Protein AF-A0A2W6B7F7-F1 (afdb_monomer_lite)

Radius of gyration: 24.59 Å; chains: 1; bounding box: 48×54×66 Å

Sequence (278 aa):
MDAAGSERAALLGISEGAAMCALFAVTYPQRTRALITISGFARRSWAPDYPWGASDEERRSFLEQIERGWGGPVALGRRAPSLATDERFRQWWATFLWLSASPHRPRSMVGCGLPWRDEVRVEGEQRMVHVEESVSIDRPIEEVFTYLTDIGRQPEWVSIMQESVKTSNGPTGMGTTYRQVVKFLGRRIETNNEVTSYDPPNVYEFRTTSGPTRGQMRFTLTAEGQGTKILQSIDGETAGLFKLADPIVARTMKKQFAADLETLKTMLESGVAENSAG

Structure (mmCIF, N/CA/C/O backbone):
data_AF-A0A2W6B7F7-F1
#
_entry.id   AF-A0A2W6B7F7-F1
#
loop_
_atom_site.group_PDB
_atom_site.id
_atom_site.type_symbol
_atom_site.label_atom_id
_atom_site.label_alt_id
_atom_site.label_comp_id
_atom_site.label_asym_id
_atom_site.label_entity_id
_atom_site.label_seq_id
_atom_site.pdbx_PDB_ins_code
_atom_site.Cartn_x
_atom_site.Cartn_y
_atom_site.Cartn_z
_atom_site.occupancy
_atom_site.B_iso_or_equiv
_atom_site.auth_seq_id
_atom_site.auth_comp_id
_atom_site.auth_asym_id
_atom_site.auth_atom_id
_atom_site.pdbx_PDB_model_num
ATOM 1 N N . MET A 1 1 ? -20.957 -2.378 -27.958 1.00 85.56 1 MET A N 1
ATOM 2 C CA . MET A 1 1 ? -21.821 -2.825 -29.073 1.00 85.56 1 MET A CA 1
ATOM 3 C C . MET A 1 1 ? -23.098 -2.008 -29.131 1.00 85.56 1 MET A C 1
ATOM 5 O O . MET A 1 1 ? -23.339 -1.421 -30.175 1.00 85.56 1 MET A O 1
ATOM 9 N N . ASP A 1 2 ? -23.832 -1.865 -28.021 1.00 91.62 2 ASP A N 1
ATOM 10 C CA . ASP A 1 2 ? -25.063 -1.054 -27.989 1.00 91.62 2 ASP A CA 1
ATOM 11 C C . ASP A 1 2 ? -24.810 0.420 -28.347 1.00 91.62 2 ASP A C 1
ATOM 13 O O . ASP A 1 2 ? -25.493 0.968 -29.202 1.00 91.62 2 ASP A O 1
ATOM 17 N N . ALA A 1 3 ? -23.739 1.023 -27.813 1.00 89.19 3 ALA A N 1
ATOM 18 C CA . ALA A 1 3 ? -23.326 2.385 -28.179 1.00 89.19 3 ALA A CA 1
ATOM 19 C C . ALA A 1 3 ? -23.004 2.563 -29.679 1.00 89.19 3 ALA A C 1
ATOM 21 O O . ALA A 1 3 ? -23.058 3.673 -30.191 1.00 89.19 3 ALA A O 1
ATOM 22 N N . ALA A 1 4 ? -22.668 1.475 -30.381 1.00 89.94 4 ALA A N 1
ATOM 23 C CA . ALA A 1 4 ? -22.388 1.473 -31.816 1.00 89.94 4 ALA A CA 1
ATOM 24 C C . ALA A 1 4 ? -23.585 0.979 -32.656 1.00 89.94 4 ALA A C 1
ATOM 26 O O . ALA A 1 4 ? -23.436 0.794 -33.860 1.00 89.94 4 ALA A O 1
ATOM 27 N N . GLY A 1 5 ? -24.741 0.697 -32.035 1.00 93.38 5 GLY A N 1
ATOM 28 C CA . GLY A 1 5 ? -25.931 0.167 -32.711 1.00 93.38 5 GLY A CA 1
ATOM 29 C C . GLY A 1 5 ? -25.746 -1.223 -33.335 1.00 93.38 5 GLY A C 1
ATOM 30 O O . GLY A 1 5 ? -26.489 -1.598 -34.235 1.00 93.38 5 GLY A O 1
ATOM 31 N N . SER A 1 6 ? -24.738 -1.988 -32.903 1.00 95.31 6 SER A N 1
ATOM 32 C CA . SER A 1 6 ? -24.427 -3.303 -33.471 1.00 95.31 6 SER A CA 1
ATOM 33 C C . SER A 1 6 ? -25.043 -4.417 -32.631 1.00 95.31 6 SER A C 1
ATOM 35 O O . SER A 1 6 ? -24.659 -4.615 -31.478 1.00 95.31 6 SER A O 1
ATOM 37 N N . GLU A 1 7 ? -25.961 -5.179 -33.225 1.00 94.62 7 GLU A N 1
ATOM 38 C CA . GLU A 1 7 ? -26.585 -6.342 -32.579 1.00 94.62 7 GLU A CA 1
ATOM 39 C C . GLU A 1 7 ? -25.632 -7.544 -32.496 1.00 94.62 7 GLU A C 1
ATOM 41 O O . GLU A 1 7 ? -25.620 -8.268 -31.498 1.00 94.62 7 GLU A O 1
ATOM 46 N N . ARG A 1 8 ? -24.799 -7.745 -33.533 1.00 96.88 8 ARG A N 1
ATOM 47 C CA . ARG A 1 8 ? -23.794 -8.818 -33.617 1.00 96.88 8 ARG A CA 1
ATOM 48 C C . ARG A 1 8 ? -22.474 -8.320 -34.191 1.00 96.88 8 ARG A C 1
ATOM 50 O O . ARG A 1 8 ? -22.473 -7.620 -35.201 1.00 96.88 8 ARG A O 1
ATOM 57 N N . ALA A 1 9 ? -21.357 -8.769 -33.619 1.00 96.31 9 ALA A N 1
ATOM 58 C CA . ALA A 1 9 ? -20.016 -8.407 -34.082 1.00 96.31 9 ALA A CA 1
ATOM 59 C C . ALA A 1 9 ? -19.121 -9.631 -34.329 1.00 96.31 9 ALA A C 1
ATOM 61 O O . ALA A 1 9 ? -19.278 -10.677 -33.697 1.00 96.31 9 ALA A O 1
ATOM 62 N N . ALA A 1 10 ? -18.172 -9.493 -35.258 1.00 96.81 10 ALA A N 1
ATOM 63 C CA . ALA A 1 10 ? -17.005 -10.366 -35.312 1.00 96.81 10 ALA A CA 1
ATOM 64 C C . ALA A 1 10 ? -15.976 -9.856 -34.293 1.00 96.81 10 ALA A C 1
ATOM 66 O O . ALA A 1 10 ? -15.637 -8.674 -34.299 1.00 96.81 10 ALA A O 1
ATOM 67 N N . LEU A 1 11 ? -15.510 -10.733 -33.409 1.00 95.31 11 LEU A N 1
ATOM 68 C CA . LEU A 1 11 ? -14.563 -10.400 -32.351 1.00 95.31 11 LEU A CA 1
ATOM 69 C C . LEU A 1 11 ? -13.153 -10.750 -32.810 1.00 95.31 11 LEU A C 1
ATOM 71 O O . LEU A 1 11 ? -12.906 -11.883 -33.218 1.00 95.31 11 LEU A O 1
ATOM 75 N N . LEU A 1 12 ? -12.234 -9.793 -32.716 1.00 93.31 12 LEU A N 1
ATOM 76 C CA . LEU A 1 12 ? -10.814 -10.007 -32.968 1.00 93.31 12 LEU A CA 1
ATOM 77 C C . LEU A 1 12 ? -10.045 -9.877 -31.653 1.00 93.31 12 LEU A C 1
ATOM 79 O O . LEU A 1 12 ? -9.865 -8.776 -31.138 1.00 93.31 12 LEU A O 1
ATOM 83 N N . GLY A 1 13 ? -9.589 -11.006 -31.119 1.00 86.50 13 GLY A N 1
ATOM 84 C CA . GLY A 1 13 ? -8.774 -11.060 -29.914 1.00 86.50 13 GLY A CA 1
ATOM 85 C C . GLY A 1 13 ? -7.293 -11.209 -30.246 1.00 86.50 13 GLY A C 1
ATOM 86 O O . GLY A 1 13 ? -6.890 -12.190 -30.869 1.00 86.50 13 GLY A O 1
ATOM 87 N N . ILE A 1 14 ? -6.468 -10.261 -29.810 1.00 81.31 14 ILE A N 1
ATOM 88 C CA . ILE A 1 14 ? -5.009 -10.317 -29.972 1.00 81.31 14 ILE A CA 1
ATOM 89 C C . ILE A 1 14 ? -4.375 -10.590 -28.608 1.00 81.31 14 ILE A C 1
ATOM 91 O O . ILE A 1 14 ? -4.724 -9.924 -27.632 1.00 81.31 14 ILE A O 1
ATOM 95 N N . SER A 1 15 ? -3.425 -11.530 -28.533 1.00 80.75 15 SER A N 1
ATOM 96 C CA . SER A 1 15 ? -2.742 -11.888 -27.277 1.00 80.75 15 SER A CA 1
ATOM 97 C C . SER A 1 15 ? -3.758 -12.293 -26.188 1.00 80.75 15 SER A C 1
ATOM 99 O O . SER A 1 15 ? -4.625 -13.131 -26.432 1.00 80.75 15 SER A O 1
ATOM 101 N N . GLU A 1 16 ? -3.713 -11.673 -25.009 1.00 79.38 16 GLU A N 1
ATOM 102 C CA . GLU A 1 16 ? -4.663 -11.865 -23.901 1.00 79.38 16 GLU A CA 1
ATOM 103 C C . GLU A 1 16 ? -6.118 -11.545 -24.288 1.00 79.38 16 GLU A C 1
ATOM 105 O O . GLU A 1 16 ? -7.056 -12.142 -23.755 1.00 79.38 16 GLU A O 1
ATOM 110 N N . GLY A 1 17 ? -6.325 -10.668 -25.278 1.00 81.94 17 GLY A N 1
ATOM 111 C CA . GLY A 1 17 ? -7.649 -10.352 -25.813 1.00 81.94 17 GLY A CA 1
ATOM 112 C C . GLY A 1 17 ? -8.350 -11.555 -26.451 1.00 81.94 17 GLY A C 1
ATOM 113 O O . GLY A 1 17 ? -9.574 -11.547 -26.568 1.00 81.94 17 GLY A O 1
ATOM 114 N N . ALA A 1 18 ? -7.609 -12.606 -26.824 1.00 87.19 18 ALA A N 1
ATOM 115 C CA . ALA A 1 18 ? -8.181 -13.853 -27.327 1.00 87.19 18 ALA A CA 1
ATOM 116 C C . ALA A 1 18 ? -9.059 -14.550 -26.278 1.00 87.19 18 ALA A C 1
ATOM 118 O O . ALA A 1 18 ? -10.181 -14.937 -26.598 1.00 87.19 18 ALA A O 1
ATOM 119 N N . ALA A 1 19 ? -8.599 -14.645 -25.025 1.00 86.75 19 ALA A N 1
ATOM 120 C CA . ALA A 1 19 ? -9.365 -15.271 -23.946 1.00 86.75 19 ALA A CA 1
ATOM 121 C C . ALA A 1 19 ? -10.627 -14.461 -23.608 1.00 86.75 19 ALA A C 1
ATOM 123 O O . ALA A 1 19 ? -11.704 -15.028 -23.443 1.00 86.75 19 ALA A O 1
ATOM 124 N N . MET A 1 20 ? -10.516 -13.129 -23.596 1.00 89.94 20 MET A N 1
ATOM 125 C CA . MET A 1 20 ? -11.655 -12.231 -23.378 1.00 89.94 20 MET A CA 1
ATOM 126 C C . MET A 1 20 ? -12.706 -12.353 -24.487 1.00 89.94 20 MET A C 1
ATOM 128 O O . MET A 1 20 ? -13.898 -12.460 -24.203 1.00 89.94 20 MET A O 1
ATOM 132 N N . CYS A 1 21 ? -12.274 -12.379 -25.752 1.00 92.25 21 CYS A N 1
ATOM 133 C CA . CYS A 1 21 ? -13.183 -12.548 -26.883 1.00 92.25 21 CYS A CA 1
ATOM 134 C C . CYS A 1 21 ? -13.814 -13.946 -26.904 1.00 92.25 21 CYS A C 1
ATOM 136 O O . CYS A 1 21 ? -14.992 -14.064 -27.225 1.00 92.25 21 CYS A O 1
ATOM 138 N N . ALA A 1 22 ? -13.069 -14.991 -26.525 1.00 92.50 22 ALA A N 1
ATOM 139 C CA . ALA A 1 22 ? -13.602 -16.344 -26.393 1.00 92.50 22 ALA A CA 1
ATOM 140 C C . ALA A 1 22 ? -14.666 -16.431 -25.291 1.00 92.50 22 ALA A C 1
ATOM 142 O O . ALA A 1 22 ? -15.753 -16.954 -25.533 1.00 92.50 22 ALA A O 1
ATOM 143 N N . LEU A 1 23 ? -14.400 -15.852 -24.114 1.00 93.69 23 LEU A N 1
ATOM 144 C CA . LEU A 1 23 ? -15.376 -15.783 -23.029 1.00 93.69 23 LEU A CA 1
ATOM 145 C C . LEU A 1 23 ? -16.635 -15.028 -23.468 1.00 93.69 23 LEU A C 1
ATOM 147 O O . LEU A 1 23 ? -17.741 -15.516 -23.267 1.00 93.69 23 LEU A O 1
ATOM 151 N N . PHE A 1 24 ? -16.486 -13.870 -24.116 1.00 94.62 24 PHE A N 1
ATOM 152 C CA . PHE A 1 24 ? -17.631 -13.120 -24.632 1.00 94.62 24 PHE A CA 1
ATOM 153 C C . PHE A 1 24 ? -18.427 -13.931 -25.663 1.00 94.62 24 PHE A C 1
ATOM 155 O O . PHE A 1 24 ? -19.655 -13.950 -25.606 1.00 94.62 24 PHE A O 1
ATOM 162 N N . ALA A 1 25 ? -17.742 -14.614 -26.584 1.00 96.25 25 ALA A N 1
ATOM 163 C CA . ALA A 1 25 ? -18.373 -15.427 -27.618 1.00 96.25 25 ALA A CA 1
ATOM 164 C C . ALA A 1 25 ? -19.244 -16.545 -27.033 1.00 96.25 25 ALA A C 1
ATOM 166 O O . ALA A 1 25 ? -20.338 -16.794 -27.537 1.00 96.25 25 ALA A O 1
ATOM 167 N N . VAL A 1 26 ? -18.769 -17.183 -25.959 1.00 96.06 26 VAL A N 1
ATOM 168 C CA . VAL A 1 26 ? -19.487 -18.250 -25.252 1.00 96.06 26 VAL A CA 1
ATOM 169 C C . VAL A 1 26 ? -20.628 -17.698 -24.400 1.00 96.06 26 VAL A C 1
ATOM 171 O O . VAL A 1 26 ? -21.710 -18.276 -24.393 1.00 96.06 26 VAL A O 1
ATOM 174 N N . THR A 1 27 ? -20.416 -16.581 -23.702 1.00 97.31 27 THR A N 1
ATOM 175 C CA . THR A 1 27 ? -21.435 -15.978 -22.828 1.00 97.31 27 THR A CA 1
ATOM 176 C C . THR A 1 27 ? -22.567 -15.322 -23.626 1.00 97.31 27 THR A C 1
ATOM 178 O O . THR A 1 27 ? -23.720 -15.343 -23.200 1.00 97.31 27 THR A O 1
ATOM 181 N N . TYR A 1 28 ? -22.262 -14.757 -24.799 1.00 96.12 28 TYR A N 1
ATOM 182 C CA . TYR A 1 28 ? -23.214 -14.028 -25.641 1.00 96.12 28 TYR A CA 1
ATOM 183 C C . TYR A 1 28 ? -23.173 -14.503 -27.107 1.00 96.12 28 TYR A C 1
ATOM 185 O O . TYR A 1 28 ? -22.853 -13.718 -28.014 1.00 96.12 28 TYR A O 1
ATOM 193 N N . PRO A 1 29 ? -23.521 -15.771 -27.391 1.00 96.25 29 PRO A N 1
ATOM 194 C CA . PRO A 1 29 ? -23.462 -16.332 -28.743 1.00 96.25 29 PRO A CA 1
ATOM 195 C C . PRO A 1 29 ? -24.403 -15.608 -29.716 1.00 96.25 29 PRO A C 1
ATOM 197 O O . PRO A 1 29 ? -24.060 -15.370 -30.875 1.00 96.25 29 PRO A O 1
ATOM 200 N N . GLN A 1 30 ? -25.560 -15.155 -29.232 1.00 96.44 30 GLN A N 1
ATOM 201 C CA . GLN A 1 30 ? -26.522 -14.361 -29.993 1.00 96.44 30 GLN A CA 1
ATOM 202 C C . GLN A 1 30 ? -25.974 -12.991 -30.403 1.00 96.44 30 GLN A C 1
ATOM 204 O O . GLN A 1 30 ? -26.428 -12.453 -31.404 1.00 96.44 30 GLN A O 1
ATOM 209 N N . ARG A 1 31 ? -24.975 -12.456 -29.683 1.00 97.06 31 ARG A N 1
ATOM 210 C CA . ARG A 1 31 ? -24.288 -11.188 -29.998 1.00 97.06 31 ARG A CA 1
ATOM 211 C C . ARG A 1 31 ? -22.958 -11.391 -30.731 1.00 97.06 31 ARG A C 1
ATOM 213 O O . ARG A 1 31 ? -22.331 -10.426 -31.160 1.00 97.06 31 ARG A O 1
ATOM 220 N N . THR A 1 32 ? -22.533 -12.633 -30.942 1.00 97.38 32 THR A N 1
ATOM 221 C CA . THR A 1 32 ? -21.246 -12.945 -31.572 1.00 97.38 32 THR A CA 1
ATOM 222 C C . THR A 1 32 ? -21.464 -13.566 -32.939 1.00 97.38 32 THR A C 1
ATOM 224 O O . THR A 1 32 ? -22.146 -14.576 -33.075 1.00 97.38 32 THR A O 1
ATOM 227 N N . ARG A 1 33 ? -20.910 -12.950 -33.983 1.00 97.12 33 ARG A N 1
ATOM 228 C CA . ARG A 1 33 ? -20.991 -13.452 -35.362 1.00 97.12 33 ARG A CA 1
ATOM 229 C C . ARG A 1 33 ? -19.824 -14.373 -35.707 1.00 97.12 33 ARG A C 1
ATOM 231 O O . ARG A 1 33 ? -20.020 -15.352 -36.415 1.00 97.12 33 ARG A O 1
ATOM 238 N N . ALA A 1 34 ? -18.626 -14.029 -35.247 1.00 96.81 34 ALA A N 1
ATOM 239 C CA . ALA A 1 34 ? -17.398 -14.780 -35.482 1.00 96.81 34 ALA A CA 1
ATOM 240 C C . ALA A 1 34 ? -16.374 -14.452 -34.390 1.00 96.81 34 ALA A C 1
ATOM 242 O O . ALA A 1 34 ? -16.441 -13.379 -33.789 1.00 96.81 34 ALA A O 1
ATOM 243 N N . LEU A 1 35 ? -15.416 -15.351 -34.177 1.00 95.44 35 LEU A N 1
ATOM 244 C CA . LEU A 1 35 ? -14.264 -15.144 -33.307 1.00 95.44 35 LEU A CA 1
ATOM 245 C C . LEU A 1 35 ? -12.987 -15.378 -34.116 1.00 95.44 35 LEU A C 1
ATOM 247 O O . LEU A 1 35 ? -12.826 -16.425 -34.736 1.00 95.44 35 LEU A O 1
ATOM 251 N N . ILE A 1 36 ? -12.091 -14.399 -34.097 1.00 96.12 36 ILE A N 1
ATOM 252 C CA . ILE A 1 36 ? -10.779 -14.438 -34.735 1.00 96.12 36 ILE A CA 1
ATOM 253 C C . ILE A 1 36 ? -9.749 -14.189 -33.638 1.00 96.12 36 ILE A C 1
ATOM 255 O O . ILE A 1 36 ? -9.867 -13.228 -32.878 1.00 96.12 36 ILE A O 1
ATOM 259 N N . THR A 1 37 ? -8.733 -15.042 -33.546 1.00 89.44 37 THR A N 1
ATOM 260 C CA . THR A 1 37 ? -7.662 -14.897 -32.553 1.00 89.44 37 THR A CA 1
ATOM 261 C C . THR A 1 37 ? -6.309 -14.791 -33.234 1.00 89.44 37 THR A C 1
ATOM 263 O O . THR A 1 37 ? -5.987 -15.622 -34.081 1.00 89.44 37 THR A O 1
ATOM 266 N N . ILE A 1 38 ? -5.495 -13.814 -32.833 1.00 83.50 38 ILE A N 1
ATOM 267 C CA . ILE A 1 38 ? -4.113 -13.657 -33.303 1.00 83.50 38 ILE A CA 1
ATOM 268 C C . ILE A 1 38 ? -3.180 -13.756 -32.099 1.00 83.50 38 ILE A C 1
ATOM 270 O O . ILE A 1 38 ? -3.267 -12.958 -31.164 1.00 83.50 38 ILE A O 1
ATOM 274 N N . SER A 1 39 ? -2.281 -14.741 -32.124 1.00 79.00 39 SER A N 1
ATOM 275 C CA . SER A 1 39 ? -1.294 -14.981 -31.059 1.00 79.00 39 SER A CA 1
ATOM 276 C C . SER A 1 39 ? -1.911 -15.149 -29.660 1.00 79.00 39 SER A C 1
ATOM 278 O O . SER A 1 39 ? -1.307 -14.760 -28.662 1.00 79.00 39 SER A O 1
ATOM 280 N N . GLY A 1 40 ? -3.128 -15.697 -29.591 1.00 79.94 40 GLY A N 1
ATOM 281 C CA . GLY A 1 40 ? -3.772 -16.078 -28.335 1.00 79.94 40 GLY A CA 1
ATOM 282 C C . GLY A 1 40 ? -3.117 -17.314 -27.719 1.00 79.94 40 GLY A C 1
ATOM 283 O O . GLY A 1 40 ? -2.552 -18.146 -28.426 1.00 79.94 40 GLY A O 1
ATOM 284 N N . PHE A 1 41 ? -3.200 -17.441 -26.399 1.00 79.31 41 PHE A N 1
ATOM 285 C CA . PHE A 1 41 ? -2.638 -18.561 -25.646 1.00 79.31 41 PHE A CA 1
ATOM 286 C C . PHE A 1 41 ? -3.583 -18.953 -24.509 1.00 79.31 41 PHE A C 1
ATOM 288 O O . PHE A 1 41 ? -4.228 -18.089 -23.919 1.00 79.31 41 PHE A O 1
ATOM 295 N N . ALA A 1 42 ? -3.651 -20.247 -24.181 1.00 78.62 42 ALA A N 1
ATOM 296 C CA . ALA A 1 42 ? -4.425 -20.705 -23.023 1.00 78.62 42 ALA A CA 1
ATOM 297 C C . ALA A 1 42 ? -3.682 -20.418 -21.708 1.00 78.62 42 ALA A C 1
ATOM 299 O O . ALA A 1 42 ? -4.293 -20.131 -20.684 1.00 78.62 42 ALA A O 1
ATOM 300 N N . ARG A 1 43 ? -2.345 -20.457 -21.755 1.00 75.31 43 ARG A N 1
ATOM 301 C CA . ARG A 1 43 ? -1.449 -20.074 -20.662 1.00 75.31 43 ARG A CA 1
ATOM 302 C C . ARG A 1 43 ? -0.091 -19.641 -21.199 1.00 75.31 43 ARG A C 1
ATOM 304 O O . ARG A 1 43 ? 0.301 -20.018 -22.303 1.00 75.31 43 ARG A O 1
ATOM 311 N N . ARG A 1 44 ? 0.623 -18.839 -20.405 1.00 71.12 44 ARG A N 1
ATOM 312 C CA . ARG A 1 44 ? 1.988 -18.385 -20.727 1.00 71.12 44 ARG A CA 1
ATOM 313 C C . ARG A 1 44 ? 3.070 -19.319 -20.211 1.00 71.12 44 ARG A C 1
ATOM 315 O O . ARG A 1 44 ? 4.100 -19.444 -20.862 1.00 71.12 44 ARG A O 1
ATOM 322 N N . SER A 1 45 ? 2.842 -19.940 -19.061 1.00 75.81 45 SER A N 1
ATOM 323 C CA . SER A 1 45 ? 3.797 -20.856 -18.441 1.00 75.81 45 SER A CA 1
ATOM 324 C C . SER A 1 45 ? 3.637 -22.262 -19.001 1.00 75.81 45 SER A C 1
ATOM 326 O O . SER A 1 45 ? 2.533 -22.657 -19.371 1.00 75.81 45 SER A O 1
ATOM 328 N N . TRP A 1 46 ? 4.713 -23.030 -19.023 1.00 82.88 46 TRP A N 1
ATOM 329 C CA . TRP A 1 46 ? 4.691 -24.457 -19.325 1.00 82.88 46 TRP A CA 1
ATOM 330 C C . TRP A 1 46 ? 3.804 -25.236 -18.339 1.00 82.88 46 TRP A C 1
ATOM 332 O O . TRP A 1 46 ? 3.675 -24.843 -17.176 1.00 82.88 46 TRP A O 1
ATOM 342 N N . ALA A 1 47 ? 3.190 -26.329 -18.792 1.00 72.69 47 ALA A N 1
ATOM 343 C CA . ALA A 1 47 ? 2.652 -27.394 -17.943 1.00 72.69 47 ALA A CA 1
ATOM 344 C C . ALA A 1 47 ? 2.693 -28.753 -18.647 1.00 72.69 47 ALA A C 1
ATOM 346 O O . ALA A 1 47 ? 2.810 -28.787 -19.873 1.00 72.69 47 ALA A O 1
ATOM 347 N N . PRO A 1 48 ? 2.521 -29.863 -17.900 1.00 78.44 48 PRO A N 1
ATOM 348 C CA . PRO A 1 48 ? 2.463 -31.200 -18.486 1.00 78.44 48 PRO A CA 1
ATOM 349 C C . PRO A 1 48 ? 1.416 -31.342 -19.602 1.00 78.44 48 PRO A C 1
ATOM 351 O O . PRO A 1 48 ? 1.664 -32.025 -20.590 1.00 78.44 48 PRO A O 1
ATOM 354 N N . ASP A 1 49 ? 0.273 -30.665 -19.471 1.00 83.06 49 ASP A N 1
ATOM 355 C CA . ASP A 1 49 ? -0.827 -30.638 -20.443 1.00 83.06 49 ASP A CA 1
ATOM 356 C C . ASP A 1 49 ? -0.753 -29.455 -21.430 1.00 83.06 49 ASP A C 1
ATOM 358 O O . ASP A 1 49 ? -1.588 -29.330 -22.325 1.00 83.06 49 ASP A O 1
ATOM 362 N N . TYR A 1 50 ? 0.258 -28.590 -21.298 1.00 76.94 50 TYR A N 1
ATOM 363 C CA . TYR A 1 50 ? 0.486 -27.429 -22.157 1.00 76.94 50 TYR A CA 1
ATOM 364 C C . TYR A 1 50 ? 1.995 -27.190 -22.351 1.00 76.94 50 TYR A C 1
ATOM 366 O O . TYR A 1 50 ? 2.587 -26.283 -21.748 1.00 76.94 50 TYR A O 1
ATOM 374 N N . PRO A 1 51 ? 2.653 -27.999 -23.197 1.00 77.81 51 PRO A N 1
ATOM 375 C CA . PRO A 1 51 ? 4.109 -27.993 -23.310 1.00 77.81 51 PRO A CA 1
ATOM 376 C C . PRO A 1 51 ? 4.663 -26.793 -24.093 1.00 77.81 51 PRO A C 1
ATOM 378 O O . PRO A 1 51 ? 5.872 -26.606 -24.149 1.00 77.81 51 PRO A O 1
ATOM 381 N N . TRP A 1 52 ? 3.797 -25.979 -24.704 1.00 77.69 52 TRP A N 1
ATOM 382 C CA . TRP A 1 52 ? 4.179 -24.844 -25.555 1.00 77.69 52 TRP A CA 1
ATOM 383 C C . TRP A 1 52 ? 4.397 -23.536 -24.780 1.00 77.69 52 TRP A C 1
ATOM 385 O O . TRP A 1 52 ? 4.790 -22.527 -25.365 1.00 77.69 52 TRP A O 1
ATOM 395 N N . GLY A 1 53 ? 4.074 -23.520 -23.483 1.00 77.06 53 GLY A N 1
ATOM 396 C CA . GLY A 1 53 ? 4.327 -22.375 -22.612 1.00 77.06 53 GLY A CA 1
ATOM 397 C C . GLY A 1 53 ? 5.815 -22.219 -22.293 1.00 77.06 53 GLY A C 1
ATOM 398 O O . GLY A 1 53 ? 6.573 -23.181 -22.356 1.00 77.06 53 GLY A O 1
ATOM 399 N N . ALA A 1 54 ? 6.227 -21.007 -21.922 1.00 74.38 54 ALA A N 1
ATOM 400 C CA . ALA A 1 54 ? 7.599 -20.739 -21.506 1.00 74.38 54 ALA A CA 1
ATOM 401 C C . ALA A 1 54 ? 7.921 -21.474 -20.199 1.00 74.38 54 ALA A C 1
ATOM 403 O O . ALA A 1 54 ? 7.088 -21.509 -19.284 1.00 74.38 54 ALA A O 1
ATOM 404 N N . SER A 1 55 ? 9.135 -22.011 -20.093 1.00 75.62 55 SER A N 1
ATOM 405 C CA . SER A 1 55 ? 9.633 -22.536 -18.821 1.00 75.62 55 SER A CA 1
ATOM 406 C C . SER A 1 55 ? 9.726 -21.417 -17.777 1.00 75.62 55 SER A C 1
ATOM 408 O O . SER A 1 55 ? 9.750 -20.224 -18.107 1.00 75.62 55 SER A O 1
ATOM 410 N N .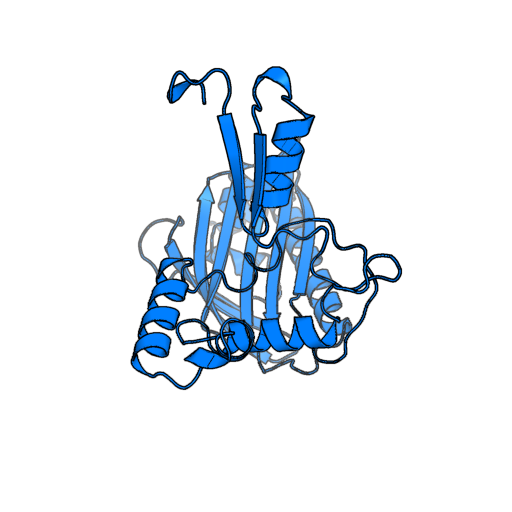 ASP A 1 56 ? 9.799 -21.774 -16.495 1.00 69.62 56 ASP A N 1
ATOM 411 C CA . ASP A 1 56 ? 9.953 -20.770 -15.438 1.00 69.62 56 ASP A CA 1
ATOM 412 C C . ASP A 1 56 ? 11.249 -19.968 -15.569 1.00 69.62 56 ASP A C 1
ATOM 414 O O . ASP A 1 56 ? 11.264 -18.771 -15.284 1.00 69.62 56 ASP A O 1
ATOM 418 N N . GLU A 1 57 ? 12.320 -20.598 -16.048 1.00 71.69 57 GLU A N 1
ATOM 419 C CA . GLU A 1 57 ? 13.590 -19.929 -16.316 1.00 71.69 57 GLU A CA 1
ATOM 420 C C . GLU A 1 57 ? 13.478 -18.948 -17.489 1.00 71.69 57 GLU A C 1
ATOM 422 O O . GLU A 1 57 ? 13.871 -17.787 -17.368 1.00 71.69 57 GLU A O 1
ATOM 427 N N . GLU A 1 58 ? 12.866 -19.362 -18.600 1.00 68.94 58 GLU A N 1
ATOM 428 C CA . GLU A 1 58 ? 12.651 -18.501 -19.769 1.00 68.94 58 GLU A CA 1
ATOM 429 C C . GLU A 1 58 ? 11.739 -17.317 -19.447 1.00 68.94 58 GLU A C 1
ATOM 431 O O . GLU A 1 58 ? 11.943 -16.204 -19.942 1.00 68.94 58 GLU A O 1
ATOM 436 N N . ARG A 1 59 ? 10.717 -17.546 -18.617 1.00 69.00 59 ARG A N 1
ATOM 437 C CA . ARG A 1 59 ? 9.811 -16.502 -18.141 1.00 69.00 59 ARG A CA 1
ATOM 438 C C . ARG A 1 59 ? 10.544 -15.522 -17.230 1.00 69.00 59 ARG A C 1
ATOM 440 O O . ARG A 1 59 ? 10.368 -14.317 -17.391 1.00 69.00 59 ARG A O 1
ATOM 447 N N . ARG A 1 60 ? 11.388 -16.016 -16.319 1.00 66.75 60 ARG A N 1
ATOM 448 C CA . ARG A 1 60 ? 12.207 -15.185 -15.426 1.00 66.75 60 ARG A CA 1
ATOM 449 C C . ARG A 1 60 ? 13.199 -14.329 -16.205 1.00 66.75 60 ARG A C 1
ATOM 451 O O . ARG A 1 60 ? 13.183 -13.113 -16.059 1.00 66.75 60 ARG A O 1
ATOM 458 N N . SER A 1 61 ? 13.967 -14.941 -17.105 1.00 70.19 61 SER A N 1
ATOM 459 C CA . SER A 1 61 ? 14.914 -14.236 -17.976 1.00 70.19 61 SER A CA 1
ATOM 460 C C . SER A 1 61 ? 14.220 -13.151 -18.807 1.00 70.19 61 SER A C 1
ATOM 462 O O . SER A 1 61 ? 14.705 -12.026 -18.922 1.00 70.19 61 SER A O 1
ATOM 464 N N . PHE A 1 62 ? 13.032 -13.452 -19.337 1.00 67.44 62 PHE A N 1
ATOM 465 C CA . PHE A 1 62 ? 12.240 -12.488 -20.093 1.00 67.44 62 PHE A CA 1
ATOM 466 C C . PHE A 1 62 ? 11.771 -11.296 -19.247 1.00 67.44 62 PHE A C 1
ATOM 468 O O . PHE A 1 62 ? 11.850 -10.155 -19.702 1.00 67.44 62 PHE A O 1
ATOM 475 N N . LEU A 1 63 ? 11.310 -11.545 -18.019 1.00 70.56 63 LEU A N 1
ATOM 476 C CA . LEU A 1 63 ? 10.896 -10.492 -17.090 1.00 70.56 63 LEU A CA 1
ATOM 477 C C . LEU A 1 63 ? 12.078 -9.613 -16.665 1.00 70.56 63 LEU A C 1
ATOM 479 O O . LEU A 1 63 ? 11.951 -8.393 -16.676 1.00 70.56 63 LEU A O 1
ATOM 483 N N . GLU A 1 64 ? 13.238 -10.207 -16.379 1.00 70.56 64 GLU A N 1
ATOM 484 C CA . GLU A 1 64 ? 14.459 -9.463 -16.051 1.00 70.56 64 GLU A CA 1
ATOM 485 C C . GLU A 1 64 ? 14.922 -8.569 -17.210 1.00 70.56 64 GLU A C 1
ATOM 487 O O . GLU A 1 64 ? 15.341 -7.432 -16.992 1.00 70.56 64 GLU A O 1
ATOM 492 N N . GLN A 1 65 ? 14.827 -9.051 -18.455 1.00 68.62 65 GLN A N 1
ATOM 493 C CA . GLN A 1 65 ? 15.146 -8.247 -19.640 1.00 68.62 65 GLN A CA 1
ATOM 494 C C . GLN A 1 65 ? 14.185 -7.069 -19.813 1.00 68.62 65 GLN A C 1
ATOM 496 O O . GLN A 1 65 ? 14.622 -5.970 -20.156 1.00 68.62 65 GLN A O 1
ATOM 501 N N . ILE A 1 66 ? 12.890 -7.292 -19.575 1.00 70.38 66 ILE A N 1
ATOM 502 C CA . ILE A 1 66 ? 11.877 -6.234 -19.587 1.00 70.38 66 ILE A CA 1
ATOM 503 C C . ILE A 1 66 ? 12.193 -5.197 -18.510 1.00 70.38 66 ILE A C 1
ATOM 505 O O . ILE A 1 66 ? 12.206 -4.013 -18.815 1.00 70.38 66 ILE A O 1
ATOM 509 N N . GLU A 1 67 ? 12.488 -5.626 -17.284 1.00 67.25 67 GLU A N 1
ATOM 510 C CA . GLU A 1 67 ? 12.752 -4.738 -16.149 1.00 67.25 67 GLU A CA 1
ATOM 511 C C . GLU A 1 67 ? 14.013 -3.888 -16.346 1.00 67.25 67 GLU A C 1
ATOM 513 O O . GLU A 1 67 ? 13.978 -2.675 -16.158 1.00 67.25 67 GLU A O 1
ATOM 518 N N . ARG A 1 68 ? 15.118 -4.501 -16.783 1.00 70.19 68 ARG A N 1
ATOM 519 C CA . ARG A 1 68 ? 16.396 -3.795 -16.976 1.00 70.19 68 ARG A CA 1
ATOM 520 C C . ARG A 1 68 ? 16.407 -2.871 -18.188 1.00 70.19 68 ARG A C 1
ATOM 522 O O . ARG A 1 68 ? 17.193 -1.931 -18.221 1.00 70.19 68 ARG A O 1
ATOM 529 N N . GLY A 1 69 ? 15.604 -3.178 -19.203 1.00 69.06 69 GLY A N 1
ATOM 530 C CA . GLY A 1 69 ? 15.646 -2.486 -20.486 1.00 69.06 69 GLY A CA 1
ATOM 531 C C . GLY A 1 69 ? 14.402 -1.668 -20.813 1.00 69.06 69 GLY A C 1
ATOM 532 O O . GLY A 1 69 ? 14.317 -1.179 -21.938 1.00 69.06 69 GLY A O 1
ATOM 533 N N . TRP A 1 70 ? 13.420 -1.550 -19.910 1.00 75.31 70 TRP A N 1
ATOM 534 C CA . TRP A 1 70 ? 12.155 -0.875 -20.218 1.00 75.31 70 TRP A CA 1
ATOM 535 C C . TRP A 1 70 ? 12.388 0.565 -20.696 1.00 75.31 70 TRP A C 1
ATOM 537 O O . TRP A 1 70 ? 13.140 1.319 -20.086 1.00 75.31 70 TRP A O 1
ATOM 547 N N . GLY A 1 71 ? 11.751 0.944 -21.807 1.00 65.50 71 GLY A N 1
ATOM 548 C CA . GLY A 1 71 ? 12.043 2.193 -22.527 1.00 65.50 71 GLY A CA 1
ATOM 549 C C . GLY A 1 71 ? 13.114 2.063 -23.623 1.00 65.50 71 GLY A C 1
ATOM 550 O O . GLY A 1 71 ? 13.289 2.990 -24.407 1.00 65.50 71 GLY A O 1
ATOM 551 N N . GLY A 1 72 ? 13.787 0.914 -23.724 1.00 75.25 72 GLY A N 1
ATOM 552 C CA . GLY A 1 72 ? 14.630 0.499 -24.848 1.00 75.25 72 GLY A CA 1
ATOM 553 C C . GLY A 1 72 ? 13.991 -0.628 -25.680 1.00 75.25 72 GLY A C 1
ATOM 554 O O . GLY A 1 72 ? 12.848 -1.018 -25.427 1.00 75.25 72 GLY A O 1
ATOM 555 N N . PRO A 1 73 ? 14.703 -1.195 -26.677 1.00 76.06 73 PRO A N 1
ATOM 556 C CA . PRO A 1 73 ? 14.151 -2.191 -27.595 1.00 76.06 73 PRO A CA 1
ATOM 557 C C . PRO A 1 73 ? 14.079 -3.609 -26.991 1.00 76.06 73 PRO A C 1
ATOM 559 O O . PRO A 1 73 ? 14.569 -4.584 -27.569 1.00 76.06 73 PRO A O 1
ATOM 562 N N . VAL A 1 74 ? 13.493 -3.737 -25.799 1.00 77.50 74 VAL A N 1
ATOM 563 C CA . VAL A 1 74 ? 13.386 -5.011 -25.073 1.00 77.50 74 VAL A CA 1
ATOM 564 C C . VAL A 1 74 ? 12.602 -6.045 -25.862 1.00 77.50 74 VAL A C 1
ATOM 566 O O . VAL A 1 74 ? 11.716 -5.718 -26.651 1.00 77.50 74 VAL A O 1
ATOM 569 N N . ALA A 1 75 ? 12.936 -7.317 -25.644 1.00 72.88 75 ALA A N 1
ATOM 570 C CA . ALA A 1 75 ? 12.305 -8.469 -26.284 1.00 72.88 75 ALA A CA 1
ATOM 571 C C . ALA A 1 75 ? 12.407 -8.534 -27.821 1.00 72.88 75 ALA A C 1
ATOM 573 O O . ALA A 1 75 ? 11.947 -9.521 -28.398 1.00 72.88 75 ALA A O 1
ATOM 574 N N . LEU A 1 76 ? 13.022 -7.556 -28.497 1.00 75.94 76 LEU A N 1
ATOM 575 C CA . LEU A 1 76 ? 13.046 -7.495 -29.958 1.00 75.94 76 LEU A CA 1
ATOM 576 C C . LEU A 1 76 ? 13.749 -8.709 -30.579 1.00 75.94 76 LEU A C 1
ATOM 578 O O . LEU A 1 76 ? 13.212 -9.318 -31.497 1.00 75.94 76 LEU A O 1
ATOM 582 N N . GLY A 1 77 ? 14.880 -9.134 -30.008 1.00 74.38 77 GLY A N 1
ATOM 583 C CA . GLY A 1 77 ? 15.603 -10.331 -30.455 1.00 74.38 77 GLY A CA 1
ATOM 584 C C . GLY A 1 77 ? 14.797 -11.630 -30.352 1.00 74.38 77 GLY A C 1
ATOM 585 O O . GLY A 1 77 ? 15.078 -12.572 -31.079 1.00 74.38 77 GLY A O 1
ATOM 586 N N . ARG A 1 78 ? 13.768 -11.673 -29.495 1.00 72.88 78 ARG A N 1
ATOM 587 C CA . ARG A 1 78 ? 12.847 -12.813 -29.361 1.00 72.88 78 ARG A CA 1
ATOM 588 C C . ARG A 1 78 ? 11.598 -12.657 -30.232 1.00 72.88 78 ARG A C 1
ATOM 590 O O . ARG A 1 78 ? 11.076 -13.643 -30.734 1.00 72.88 78 ARG A O 1
ATOM 597 N N . ARG A 1 79 ? 11.083 -11.432 -30.365 1.00 74.31 79 ARG A N 1
ATOM 598 C CA . ARG A 1 79 ? 9.801 -11.122 -31.027 1.00 74.31 79 ARG A CA 1
ATOM 599 C C . ARG A 1 79 ? 9.938 -10.935 -32.536 1.00 74.31 79 ARG A C 1
ATOM 601 O O . ARG A 1 79 ? 9.063 -11.368 -33.274 1.00 74.31 79 ARG A O 1
ATOM 608 N N . ALA A 1 80 ? 11.019 -10.301 -32.975 1.00 79.81 80 ALA A N 1
ATOM 609 C CA . ALA A 1 80 ? 11.338 -10.074 -34.379 1.00 79.81 80 ALA A CA 1
ATOM 610 C C . ALA A 1 80 ? 12.857 -10.227 -34.603 1.00 79.81 80 ALA A C 1
ATOM 612 O O . ALA A 1 80 ? 13.544 -9.235 -34.857 1.00 79.81 80 ALA A O 1
ATOM 613 N N . PRO A 1 81 ? 13.402 -11.460 -34.507 1.00 79.19 81 PRO A N 1
ATOM 614 C CA . PRO A 1 81 ? 14.843 -11.707 -34.614 1.00 79.19 81 PRO A CA 1
ATOM 615 C C . PRO A 1 81 ? 15.457 -11.165 -35.913 1.00 79.19 81 PRO A C 1
ATOM 617 O O . PRO A 1 81 ? 16.560 -10.627 -35.896 1.00 79.19 81 PRO A O 1
ATOM 620 N N . SER A 1 82 ? 14.721 -11.240 -37.027 1.00 86.25 82 SER A N 1
ATOM 621 C CA . SER A 1 82 ? 15.155 -10.739 -38.339 1.00 86.25 82 SER A CA 1
ATOM 622 C C . SER A 1 82 ? 15.327 -9.219 -38.403 1.00 86.25 82 SER A C 1
ATOM 624 O O . SER A 1 82 ? 16.020 -8.728 -39.286 1.00 86.25 82 SER A O 1
ATOM 626 N N . LEU A 1 83 ? 14.714 -8.477 -37.479 1.00 84.25 83 LEU A N 1
ATOM 627 C CA . LEU A 1 83 ? 14.782 -7.016 -37.394 1.00 84.25 83 LEU A CA 1
ATOM 628 C C . LEU A 1 83 ? 15.604 -6.548 -36.188 1.00 84.25 83 LEU A C 1
ATOM 630 O O . LEU A 1 83 ? 15.715 -5.353 -35.928 1.00 84.25 83 LEU A O 1
ATOM 634 N N . ALA A 1 84 ? 16.196 -7.479 -35.436 1.00 80.25 84 ALA A N 1
ATOM 635 C CA . ALA A 1 84 ? 16.878 -7.169 -34.189 1.00 80.25 84 ALA A CA 1
ATOM 636 C C . ALA A 1 84 ? 18.143 -6.322 -34.381 1.00 80.25 84 ALA A C 1
ATOM 638 O O . ALA A 1 84 ? 18.578 -5.685 -33.425 1.00 80.25 84 ALA A O 1
ATOM 639 N N . THR A 1 85 ? 18.726 -6.299 -35.581 1.00 83.19 85 THR A N 1
ATOM 640 C CA . THR A 1 85 ? 19.918 -5.504 -35.922 1.00 83.19 85 THR A CA 1
ATOM 641 C C . THR A 1 85 ? 19.595 -4.213 -36.677 1.00 83.19 85 THR A C 1
ATOM 643 O O . THR A 1 85 ? 20.503 -3.425 -36.922 1.00 83.19 85 THR A O 1
ATOM 646 N N . ASP A 1 86 ? 18.334 -3.977 -37.055 1.00 89.50 86 ASP A N 1
ATOM 647 C CA . ASP A 1 86 ? 17.923 -2.750 -37.743 1.00 89.50 86 ASP A CA 1
ATOM 648 C C . ASP A 1 86 ? 17.740 -1.618 -36.726 1.00 89.50 86 ASP A C 1
ATOM 650 O O . ASP A 1 86 ? 16.806 -1.618 -35.923 1.00 89.50 86 ASP A O 1
ATOM 654 N N . GLU A 1 87 ? 18.636 -0.635 -36.761 1.00 86.06 87 GLU A N 1
ATOM 655 C CA . GLU A 1 87 ? 18.650 0.463 -35.795 1.00 86.06 87 GLU A CA 1
ATOM 656 C C . GLU A 1 87 ? 17.410 1.365 -35.878 1.00 86.06 87 GLU A C 1
ATOM 658 O O . GLU A 1 87 ? 16.908 1.822 -34.849 1.00 86.06 87 GLU A O 1
ATOM 663 N N . ARG A 1 88 ? 16.838 1.560 -37.074 1.00 84.50 88 ARG A N 1
ATOM 664 C CA . ARG A 1 88 ? 15.596 2.335 -37.223 1.00 84.50 88 ARG A CA 1
ATOM 665 C C . ARG A 1 88 ? 14.424 1.583 -36.609 1.00 84.50 88 ARG A C 1
ATOM 667 O O . ARG A 1 88 ? 13.604 2.179 -35.911 1.00 84.50 88 ARG A O 1
ATOM 674 N N . PHE A 1 89 ? 14.362 0.271 -36.830 1.00 80.75 89 PHE A N 1
ATOM 675 C CA . PHE A 1 89 ? 13.310 -0.563 -36.255 1.00 80.75 89 PHE A CA 1
ATOM 676 C C . PHE A 1 89 ? 13.432 -0.670 -34.732 1.00 80.75 89 PHE A C 1
ATOM 678 O O . PHE A 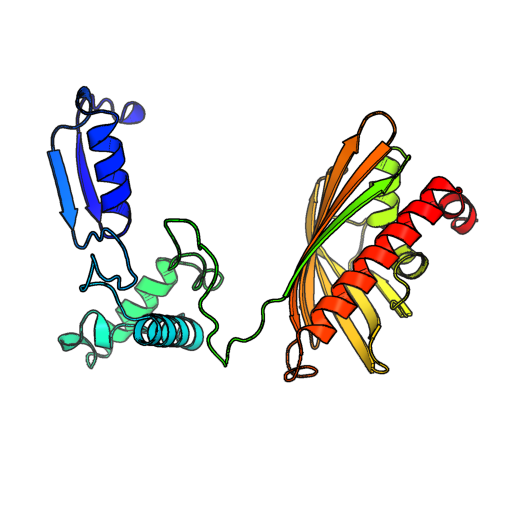1 89 ? 12.428 -0.605 -34.028 1.00 80.75 89 PHE A O 1
ATOM 685 N N . ARG A 1 90 ? 14.657 -0.767 -34.206 1.00 85.31 90 ARG A N 1
ATOM 686 C CA . ARG A 1 90 ? 14.940 -0.768 -32.763 1.00 85.31 90 ARG A CA 1
ATOM 687 C C . ARG A 1 90 ? 14.442 0.506 -32.082 1.00 85.31 90 ARG A C 1
ATOM 689 O O . ARG A 1 90 ? 13.771 0.415 -31.056 1.00 85.31 90 ARG A O 1
ATOM 696 N N . GLN A 1 91 ? 14.725 1.673 -32.660 1.00 81.31 91 GLN A N 1
ATOM 697 C CA . GLN A 1 91 ? 14.263 2.958 -32.126 1.00 81.31 91 GLN A CA 1
ATOM 698 C C . GLN A 1 91 ? 12.737 3.060 -32.151 1.00 81.31 91 GLN A C 1
ATOM 700 O O . GLN A 1 91 ? 12.125 3.366 -31.128 1.00 81.31 91 GLN A O 1
ATOM 705 N N . TRP A 1 92 ? 12.114 2.709 -33.281 1.00 83.81 92 TRP A N 1
ATOM 706 C CA . TRP A 1 92 ? 10.656 2.671 -33.396 1.00 83.81 92 TRP A CA 1
ATOM 707 C C . TRP A 1 92 ? 10.015 1.720 -32.374 1.00 83.81 92 TRP A C 1
ATOM 709 O O . TRP A 1 92 ? 9.049 2.086 -31.707 1.00 83.81 92 TRP A O 1
ATOM 719 N N . TRP A 1 93 ? 10.576 0.521 -32.206 1.00 79.69 93 TRP A N 1
ATOM 720 C CA . TRP A 1 93 ? 10.092 -0.493 -31.269 1.00 79.69 93 TRP A CA 1
ATOM 721 C C . TRP A 1 93 ? 10.167 -0.018 -29.811 1.00 79.69 93 TRP A C 1
ATOM 723 O O . TRP A 1 93 ? 9.213 -0.203 -29.056 1.00 79.69 93 TRP A O 1
ATOM 733 N N . ALA A 1 94 ? 11.257 0.647 -29.419 1.00 78.88 94 ALA A N 1
ATOM 734 C CA . ALA A 1 94 ? 11.394 1.238 -28.088 1.00 78.88 94 ALA A CA 1
ATOM 735 C C . ALA A 1 94 ? 10.330 2.321 -27.831 1.00 78.88 94 ALA A C 1
ATOM 737 O O . ALA A 1 94 ? 9.664 2.304 -26.794 1.00 78.88 94 ALA A O 1
ATOM 738 N N . THR A 1 95 ? 10.109 3.219 -28.799 1.00 73.88 95 THR A N 1
ATOM 739 C CA . THR A 1 95 ? 9.056 4.244 -28.722 1.00 73.88 95 THR A CA 1
ATOM 740 C C . THR A 1 95 ? 7.663 3.621 -28.647 1.00 73.88 95 THR A C 1
ATOM 742 O O . THR A 1 95 ? 6.852 4.038 -27.824 1.00 73.88 95 THR A O 1
ATOM 745 N N . PHE A 1 96 ? 7.386 2.599 -29.460 1.00 74.75 96 PHE A N 1
ATOM 746 C CA . PHE A 1 96 ? 6.120 1.869 -29.436 1.00 74.75 96 PHE A CA 1
ATOM 747 C C . PHE A 1 96 ? 5.850 1.251 -28.058 1.00 74.75 96 PHE A C 1
ATOM 749 O O . PHE A 1 96 ? 4.764 1.436 -27.511 1.00 74.75 96 PHE A O 1
ATOM 756 N N . LEU A 1 97 ? 6.839 0.576 -27.463 1.00 72.94 97 LEU A N 1
ATOM 757 C CA . LEU A 1 97 ? 6.701 -0.003 -26.126 1.00 72.94 97 LEU A CA 1
ATOM 758 C C . LEU A 1 97 ? 6.455 1.069 -25.061 1.00 72.94 97 LEU A C 1
ATOM 760 O O . LEU A 1 97 ? 5.568 0.901 -24.224 1.00 72.94 97 LEU A O 1
ATOM 764 N N . TRP A 1 98 ? 7.176 2.188 -25.135 1.00 66.12 98 TRP A N 1
ATOM 765 C CA . TRP A 1 98 ? 7.015 3.311 -24.214 1.00 66.12 98 TRP A CA 1
ATOM 766 C C . TRP A 1 98 ? 5.619 3.949 -24.287 1.00 66.12 98 TRP A C 1
ATOM 768 O O . TRP A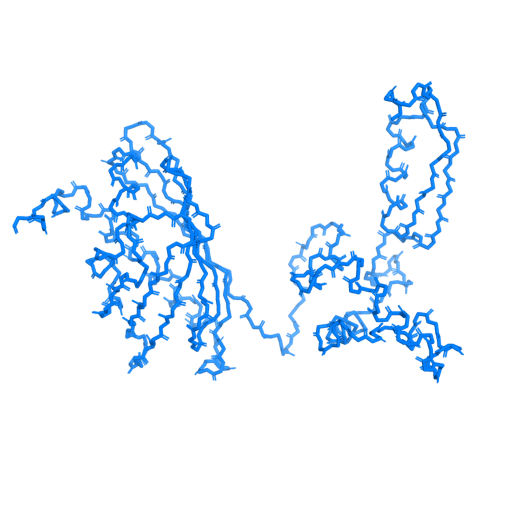 1 98 ? 5.022 4.254 -23.257 1.00 66.12 98 TRP A O 1
ATOM 778 N N . LEU A 1 99 ? 5.064 4.094 -25.494 1.00 70.00 99 LEU A N 1
ATOM 779 C CA . LEU A 1 99 ? 3.698 4.587 -25.704 1.00 70.00 99 LEU A CA 1
ATOM 780 C C . LEU A 1 99 ? 2.631 3.552 -25.324 1.00 70.00 99 LEU A C 1
ATOM 782 O O . LEU A 1 99 ? 1.530 3.927 -24.930 1.00 70.00 99 LEU A O 1
ATOM 786 N N . SER A 1 100 ? 2.946 2.258 -25.435 1.00 63.22 100 SER A N 1
ATOM 787 C CA . SER A 1 100 ? 2.012 1.179 -25.100 1.00 63.22 100 SER A CA 1
ATOM 788 C C . SER A 1 100 ? 1.783 1.037 -23.594 1.00 63.22 100 SER A C 1
ATOM 790 O O . SER A 1 100 ? 0.699 0.623 -23.183 1.00 63.22 100 SER A O 1
ATOM 792 N N . ALA A 1 101 ? 2.776 1.395 -22.772 1.00 59.03 101 ALA A N 1
ATOM 793 C CA . ALA A 1 101 ? 2.648 1.392 -21.323 1.00 59.03 101 ALA A CA 1
ATOM 794 C C . ALA A 1 101 ? 3.683 2.286 -20.635 1.00 59.03 101 ALA A C 1
ATOM 796 O O . ALA A 1 101 ? 4.890 2.181 -20.862 1.00 59.03 101 ALA A O 1
ATOM 797 N N . SER A 1 102 ? 3.198 3.134 -19.722 1.00 47.28 102 SER A N 1
ATOM 798 C CA . SER A 1 102 ? 4.044 4.040 -18.950 1.00 47.28 102 SER A CA 1
ATOM 799 C C . SER A 1 102 ? 5.092 3.283 -18.107 1.00 47.28 102 SER A C 1
ATOM 801 O O . SER A 1 102 ? 4.814 2.178 -17.631 1.00 47.28 102 SER A O 1
ATOM 803 N N . PRO A 1 103 ? 6.267 3.889 -17.832 1.00 47.25 103 PRO A N 1
ATOM 804 C CA . PRO A 1 103 ? 7.400 3.248 -17.146 1.00 47.25 103 PRO A CA 1
ATOM 805 C C . PRO A 1 103 ? 7.115 2.639 -15.759 1.00 47.25 103 PRO A C 1
ATOM 807 O O . PRO A 1 103 ? 7.940 1.898 -15.241 1.00 47.25 103 PRO A O 1
ATOM 810 N N . HIS A 1 104 ? 5.955 2.923 -15.160 1.00 47.28 104 HIS A N 1
ATOM 811 C CA . HIS A 1 104 ? 5.504 2.371 -13.878 1.00 47.28 104 HIS A CA 1
ATOM 812 C C . HIS A 1 104 ? 4.798 0.998 -13.979 1.00 47.28 104 HIS A C 1
ATOM 814 O O . HIS A 1 104 ? 4.293 0.509 -12.971 1.00 47.28 104 HIS A O 1
ATOM 820 N N . ARG A 1 105 ? 4.715 0.355 -15.159 1.00 46.75 105 ARG A N 1
ATOM 821 C CA . ARG A 1 105 ? 4.008 -0.938 -15.322 1.00 46.75 105 ARG A CA 1
ATOM 822 C C . ARG A 1 105 ? 4.708 -2.013 -16.186 1.00 46.75 105 ARG A C 1
ATOM 824 O O . ARG A 1 105 ? 4.066 -2.570 -17.073 1.00 46.75 105 ARG A O 1
ATOM 831 N N . PRO A 1 106 ? 5.965 -2.418 -15.931 1.00 45.03 106 PRO A N 1
ATOM 832 C CA . PRO A 1 106 ? 6.488 -3.636 -16.558 1.00 45.03 106 PRO A CA 1
ATOM 833 C C . PRO A 1 106 ? 5.915 -4.920 -15.917 1.00 45.03 106 PRO A C 1
ATOM 835 O O . PRO A 1 106 ? 5.588 -5.870 -16.625 1.00 45.03 106 PRO A O 1
ATOM 838 N N . ARG A 1 107 ? 5.724 -4.955 -14.586 1.00 42.66 107 ARG A N 1
ATOM 839 C CA . ARG A 1 107 ? 5.307 -6.172 -13.849 1.00 42.66 107 ARG A CA 1
ATOM 840 C C . ARG A 1 107 ? 3.809 -6.494 -13.935 1.00 42.66 107 ARG A C 1
ATOM 842 O O . ARG A 1 107 ? 3.451 -7.662 -14.043 1.00 42.66 107 ARG A O 1
ATOM 849 N N . SER A 1 108 ? 2.933 -5.488 -13.928 1.00 40.12 108 SER A N 1
ATOM 850 C CA . SER A 1 108 ? 1.475 -5.702 -13.893 1.00 40.12 108 SER A CA 1
ATOM 851 C C . SER A 1 108 ? 0.857 -6.072 -15.245 1.00 40.12 108 SER A C 1
ATOM 853 O O . SER A 1 108 ? -0.239 -6.618 -15.279 1.00 40.12 108 SER A O 1
ATOM 855 N N . MET A 1 109 ? 1.560 -5.842 -16.360 1.00 41.09 109 MET A N 1
ATOM 856 C CA . MET A 1 109 ? 1.070 -6.182 -17.703 1.00 41.09 109 MET A CA 1
ATOM 857 C C . MET A 1 109 ? 1.485 -7.569 -18.202 1.00 41.09 109 MET A C 1
ATOM 859 O O . MET A 1 109 ? 0.815 -8.142 -19.055 1.00 41.09 109 MET A O 1
ATOM 863 N N . VAL A 1 110 ? 2.564 -8.152 -17.675 1.00 46.56 110 VAL A N 1
ATOM 864 C CA . VAL A 1 110 ? 2.990 -9.518 -18.049 1.00 46.56 110 VAL A CA 1
ATOM 865 C C . VAL A 1 110 ? 2.282 -10.583 -17.187 1.00 46.56 110 VAL A C 1
ATOM 867 O O . VAL A 1 110 ? 2.499 -11.780 -17.363 1.00 46.56 110 VAL A O 1
ATOM 870 N N . GLY A 1 111 ? 1.405 -10.149 -16.273 1.00 42.81 111 GLY A N 1
ATOM 871 C CA . GLY A 1 111 ? 0.693 -10.975 -15.296 1.00 42.81 111 GLY A CA 1
ATOM 872 C C . GLY A 1 111 ? -0.833 -10.972 -15.424 1.00 42.81 111 GLY A C 1
ATOM 873 O O . GLY A 1 111 ? -1.514 -11.276 -14.452 1.00 42.81 111 GLY A O 1
ATOM 874 N N . CYS A 1 112 ? -1.411 -10.635 -16.577 1.00 30.05 112 CYS A N 1
ATOM 875 C CA . CYS A 1 112 ? -2.851 -10.808 -16.769 1.00 30.05 112 CYS A CA 1
ATOM 876 C C . CYS A 1 112 ? -3.211 -12.295 -16.966 1.00 30.05 112 CYS A C 1
ATOM 878 O O . CYS A 1 112 ? -2.930 -12.885 -18.012 1.00 30.05 112 CYS A O 1
ATOM 880 N N . GLY A 1 113 ? -3.843 -12.877 -15.940 1.00 33.91 113 GLY A N 1
ATOM 881 C CA . GLY A 1 113 ? -4.783 -13.994 -16.066 1.00 33.91 113 GLY A CA 1
ATOM 882 C C . GLY A 1 113 ? -4.441 -15.269 -15.286 1.00 33.91 113 GLY A C 1
ATOM 883 O O . GLY A 1 113 ? -3.708 -16.106 -15.800 1.00 33.91 113 GLY A O 1
ATOM 884 N N . LEU A 1 114 ? -5.125 -15.442 -14.144 1.00 27.98 114 LEU A N 1
ATOM 885 C CA . LEU A 1 114 ? -5.321 -16.646 -13.306 1.00 27.98 114 LEU A CA 1
ATOM 886 C C . LEU A 1 114 ? -4.433 -16.799 -12.050 1.00 27.98 114 LEU A C 1
ATOM 888 O O . LEU A 1 114 ? -3.260 -16.429 -12.064 1.00 27.98 114 LEU A O 1
ATOM 892 N N . PRO A 1 115 ? -5.030 -17.285 -10.935 1.00 30.27 115 PRO A N 1
ATOM 893 C CA . PRO A 1 115 ? -4.486 -17.143 -9.592 1.00 30.27 115 PRO A CA 1
ATOM 894 C C . PRO A 1 115 ? -3.262 -18.033 -9.407 1.00 30.27 115 PRO A C 1
ATOM 896 O O . PRO A 1 115 ? -3.289 -19.232 -9.688 1.00 30.27 115 PRO A O 1
ATOM 899 N N . TRP A 1 116 ? -2.201 -17.418 -8.897 1.00 29.12 116 TRP A N 1
ATOM 900 C CA . TRP A 1 116 ? -1.054 -18.104 -8.329 1.00 29.12 116 TRP A CA 1
ATOM 901 C C . TRP A 1 116 ? -1.547 -19.055 -7.230 1.00 29.12 116 TRP A C 1
ATOM 903 O O . TRP A 1 116 ? -2.038 -18.604 -6.200 1.00 29.12 116 TRP A O 1
ATOM 913 N N . ARG A 1 117 ? -1.458 -20.370 -7.459 1.00 30.81 117 ARG A N 1
ATOM 914 C CA . ARG A 1 117 ? -1.357 -21.324 -6.353 1.00 30.81 117 ARG A CA 1
ATOM 915 C C . ARG A 1 117 ? 0.119 -21.464 -6.026 1.00 30.81 117 ARG A C 1
ATOM 917 O O . ARG A 1 117 ? 0.933 -21.639 -6.930 1.00 30.81 117 ARG A O 1
ATOM 924 N N . ASP A 1 118 ? 0.396 -21.303 -4.741 1.00 35.47 118 ASP A N 1
ATOM 925 C CA . ASP A 1 118 ? 1.699 -21.382 -4.101 1.00 35.47 118 ASP A CA 1
ATOM 926 C C . ASP A 1 118 ? 2.502 -22.630 -4.496 1.00 35.47 118 ASP A C 1
ATOM 928 O O . ASP A 1 118 ? 1.936 -23.652 -4.874 1.00 35.47 118 ASP A O 1
ATOM 932 N N . GLU A 1 119 ? 3.821 -22.520 -4.306 1.00 34.06 119 GLU A N 1
ATOM 933 C CA . GLU A 1 119 ? 4.864 -23.557 -4.419 1.00 34.06 119 GLU A CA 1
ATOM 934 C C . GLU A 1 119 ? 5.651 -23.638 -5.737 1.00 34.06 119 GLU A C 1
ATOM 936 O O . GLU A 1 119 ? 5.652 -24.660 -6.408 1.00 34.06 119 GLU A O 1
ATOM 941 N N . VAL A 1 120 ? 6.481 -22.623 -6.018 1.00 28.62 120 VAL A N 1
ATOM 942 C CA . VAL A 1 120 ? 7.851 -22.855 -6.528 1.00 28.62 120 VAL A CA 1
ATOM 943 C C . VAL A 1 120 ? 8.787 -21.788 -5.946 1.00 28.62 120 VAL A C 1
ATOM 945 O O . VAL A 1 120 ? 8.677 -20.609 -6.273 1.00 28.62 120 VAL A O 1
ATOM 948 N N . ARG A 1 121 ? 9.722 -22.189 -5.074 1.00 26.53 121 ARG A N 1
ATOM 949 C CA . ARG A 1 121 ? 10.810 -21.321 -4.589 1.00 26.53 121 ARG A CA 1
ATOM 950 C C . ARG A 1 121 ? 11.933 -21.291 -5.620 1.00 26.53 121 ARG A C 1
ATOM 952 O O . ARG A 1 121 ? 12.493 -22.333 -5.945 1.00 26.53 121 ARG A O 1
ATOM 959 N N . VAL A 1 122 ? 12.291 -20.095 -6.076 1.00 28.44 122 VAL A N 1
ATOM 960 C CA . VAL A 1 122 ? 13.496 -19.843 -6.870 1.00 28.44 122 VAL A CA 1
ATOM 961 C C . VAL A 1 122 ? 14.456 -19.030 -6.009 1.00 28.44 122 VAL A C 1
ATOM 963 O O . VAL A 1 122 ? 14.145 -17.915 -5.592 1.00 28.44 122 VAL A O 1
ATOM 966 N N . GLU A 1 123 ? 15.630 -19.587 -5.731 1.00 27.98 123 GLU A N 1
ATOM 967 C CA . GLU A 1 123 ? 16.712 -18.870 -5.060 1.00 27.98 123 GLU A CA 1
ATOM 968 C C . GLU A 1 123 ? 17.216 -17.721 -5.946 1.00 27.98 123 GLU A C 1
ATOM 970 O O . GLU A 1 123 ? 17.701 -17.940 -7.054 1.00 27.98 123 GLU A O 1
ATOM 975 N N . GLY A 1 124 ? 17.065 -16.486 -5.451 1.00 31.56 124 GLY A N 1
ATOM 976 C CA . GLY A 1 124 ? 17.569 -15.264 -6.089 1.00 31.56 124 GLY A CA 1
ATOM 977 C C . GLY A 1 124 ? 16.575 -14.102 -6.217 1.00 31.56 124 GLY A C 1
ATOM 978 O O . GLY A 1 124 ? 16.974 -13.035 -6.676 1.00 31.56 124 GLY A O 1
ATOM 979 N N . GLU A 1 125 ? 15.309 -14.257 -5.811 1.00 33.19 125 GLU A N 1
ATOM 980 C CA . GLU A 1 125 ? 14.324 -13.163 -5.818 1.00 33.19 125 GLU A CA 1
ATOM 981 C C . GLU A 1 125 ? 14.706 -12.026 -4.857 1.00 33.19 125 GLU A C 1
ATOM 983 O O . GLU A 1 125 ? 14.931 -12.234 -3.660 1.00 33.19 125 GLU A O 1
ATOM 988 N N . GLN A 1 126 ? 14.708 -10.791 -5.366 1.00 39.03 126 GLN A N 1
ATOM 989 C CA . GLN A 1 126 ? 14.549 -9.611 -4.523 1.00 39.03 126 GLN A CA 1
ATOM 990 C C . GLN A 1 126 ? 13.202 -9.741 -3.803 1.00 39.03 126 GLN A C 1
ATOM 992 O O . GLN A 1 126 ? 12.143 -9.655 -4.420 1.00 39.03 126 GLN A O 1
ATOM 997 N N . ARG A 1 127 ? 13.253 -10.045 -2.503 1.00 43.91 127 ARG A N 1
ATOM 998 C CA . ARG A 1 127 ? 12.074 -10.315 -1.678 1.00 43.91 127 ARG A CA 1
ATOM 999 C C . ARG A 1 127 ? 11.244 -9.039 -1.530 1.00 43.91 127 ARG A C 1
ATOM 1001 O O . ARG A 1 127 ? 11.610 -8.164 -0.748 1.00 43.91 127 ARG A O 1
ATOM 1008 N N . MET A 1 128 ? 10.128 -8.964 -2.254 1.00 49.62 128 MET A N 1
ATOM 1009 C CA . MET A 1 128 ? 9.021 -8.086 -1.883 1.00 49.62 128 MET A CA 1
ATOM 1010 C C . MET A 1 128 ? 8.425 -8.627 -0.584 1.00 49.62 128 MET A C 1
ATOM 1012 O O . MET A 1 128 ? 7.976 -9.771 -0.523 1.00 49.62 128 MET A O 1
ATOM 1016 N N . VAL A 1 129 ? 8.472 -7.825 0.471 1.00 62.09 129 VAL A N 1
ATOM 1017 C CA . VAL A 1 129 ? 7.780 -8.114 1.722 1.00 62.09 129 VAL A CA 1
ATOM 1018 C C . VAL A 1 129 ? 6.372 -7.559 1.572 1.00 62.09 129 VAL A C 1
ATOM 1020 O O . VAL A 1 129 ? 6.207 -6.347 1.465 1.00 62.09 129 VAL A O 1
ATOM 1023 N N . HIS A 1 130 ? 5.390 -8.457 1.539 1.00 68.56 130 HIS A N 1
ATOM 1024 C CA . HIS A 1 130 ? 3.981 -8.121 1.688 1.00 68.56 130 HIS A CA 1
ATOM 1025 C C . HIS A 1 130 ? 3.539 -8.526 3.094 1.00 68.56 130 HIS A C 1
ATOM 1027 O O . HIS A 1 130 ? 3.714 -9.681 3.500 1.00 68.56 130 HIS A O 1
ATOM 1033 N N . VAL A 1 131 ? 3.027 -7.567 3.856 1.00 72.00 131 VAL A N 1
ATOM 1034 C CA . VAL A 1 131 ? 2.518 -7.786 5.210 1.00 72.00 131 VAL A CA 1
ATOM 1035 C C . VAL A 1 131 ? 1.167 -7.110 5.331 1.00 72.00 131 VAL A C 1
ATOM 1037 O O . VAL A 1 131 ? 1.043 -5.923 5.048 1.00 72.00 131 VAL A O 1
ATOM 1040 N N . GLU A 1 132 ? 0.196 -7.870 5.820 1.00 78.38 132 GLU A N 1
ATOM 1041 C CA . GLU A 1 132 ? -1.101 -7.362 6.242 1.00 78.38 132 GLU A CA 1
ATOM 1042 C C . GLU A 1 132 ? -1.277 -7.611 7.737 1.00 78.38 132 GLU A C 1
ATOM 1044 O O . GLU A 1 132 ? -1.007 -8.713 8.231 1.00 78.38 132 GLU A O 1
ATOM 1049 N N . GLU A 1 133 ? -1.728 -6.578 8.438 1.00 83.88 133 GLU A N 1
ATOM 1050 C CA . GLU A 1 133 ? -2.106 -6.613 9.846 1.00 83.88 133 GLU A CA 1
ATOM 1051 C C . GLU A 1 133 ? -3.424 -5.869 10.039 1.00 83.88 133 GLU A C 1
ATOM 1053 O O . GLU A 1 133 ? -3.739 -4.923 9.313 1.00 83.88 133 GLU A O 1
ATOM 1058 N N . SER A 1 134 ? -4.214 -6.292 11.022 1.00 88.69 134 SER A N 1
ATOM 1059 C CA . SER A 1 134 ? -5.484 -5.639 11.326 1.00 88.69 134 SER A CA 1
ATOM 1060 C C . SER A 1 134 ? -5.729 -5.549 12.818 1.00 88.69 134 SER A C 1
ATOM 1062 O O . SER A 1 134 ? -5.436 -6.497 13.541 1.00 88.69 134 SER A O 1
ATOM 1064 N N . VAL A 1 135 ? -6.357 -4.459 13.244 1.00 93.94 135 VAL A N 1
ATOM 1065 C CA . VAL A 1 135 ? -6.772 -4.234 14.630 1.00 93.94 135 VAL A CA 1
ATOM 1066 C C . VAL A 1 135 ? -8.150 -3.574 14.648 1.00 93.94 135 VAL A C 1
ATOM 1068 O O . VAL A 1 135 ? -8.457 -2.762 13.774 1.00 93.94 135 VAL A O 1
ATOM 1071 N N . SER A 1 136 ? -8.980 -3.910 15.634 1.00 94.56 136 SER A N 1
ATOM 1072 C CA . SER A 1 136 ? -10.233 -3.195 15.912 1.00 94.56 136 SER A CA 1
ATOM 1073 C C . SER A 1 136 ? -10.047 -2.331 17.158 1.00 94.56 136 SER A C 1
ATOM 1075 O O . SER A 1 136 ? -9.593 -2.831 18.187 1.00 94.56 136 SER A O 1
ATOM 1077 N N . ILE A 1 137 ? -10.387 -1.048 17.065 1.00 95.94 137 ILE A N 1
ATOM 1078 C CA . ILE A 1 137 ? -10.241 -0.025 18.108 1.00 95.94 137 ILE A CA 1
ATOM 1079 C C . ILE A 1 137 ? -11.635 0.466 18.499 1.00 95.94 137 ILE A C 1
ATOM 1081 O O . ILE A 1 137 ? -12.408 0.856 17.627 1.00 95.94 137 ILE A O 1
ATOM 1085 N N . ASP A 1 138 ? -11.962 0.479 19.787 1.00 95.56 138 ASP A N 1
ATOM 1086 C CA . ASP A 1 138 ? -13.260 0.918 20.319 1.00 95.56 138 ASP A CA 1
ATOM 1087 C C . ASP A 1 138 ? -13.358 2.453 20.411 1.00 95.56 138 ASP A C 1
ATOM 1089 O O . ASP A 1 138 ? -13.600 3.036 21.467 1.00 95.56 138 ASP A O 1
ATOM 1093 N N . ARG A 1 139 ? -13.093 3.125 19.282 1.00 95.56 139 ARG A N 1
ATOM 1094 C CA . ARG A 1 139 ? -13.228 4.576 19.099 1.00 95.56 139 ARG A CA 1
ATOM 1095 C C . ARG A 1 139 ? -13.828 4.913 17.725 1.00 95.56 139 ARG A C 1
ATOM 1097 O O . ARG A 1 139 ? -13.639 4.141 16.774 1.00 95.56 139 ARG A O 1
ATOM 1104 N N . PRO A 1 140 ? -14.506 6.071 17.589 1.00 96.62 140 PRO A N 1
ATOM 1105 C CA . PRO A 1 140 ? -15.077 6.521 16.321 1.00 96.62 140 PRO A CA 1
ATOM 1106 C C . PRO A 1 140 ? -14.032 6.674 15.209 1.00 96.62 140 PRO A C 1
ATOM 1108 O O . PRO A 1 140 ? -12.926 7.162 15.441 1.00 96.62 140 PRO A O 1
ATOM 1111 N N . ILE A 1 141 ? -14.413 6.331 13.976 1.00 96.31 141 ILE A N 1
ATOM 1112 C CA . ILE A 1 141 ? -13.499 6.304 12.819 1.00 96.31 141 ILE A CA 1
ATOM 1113 C C . ILE A 1 141 ? -12.826 7.649 12.538 1.00 96.31 141 ILE A C 1
ATOM 1115 O O . ILE A 1 141 ? -11.645 7.675 12.212 1.00 96.31 141 ILE A O 1
ATOM 1119 N N . GLU A 1 142 ? -13.538 8.760 12.726 1.00 95.44 142 GLU A N 1
ATOM 1120 C CA . GLU A 1 142 ? -13.007 10.114 12.519 1.00 95.44 142 GLU A CA 1
ATOM 1121 C C . GLU A 1 142 ? -11.852 10.434 13.474 1.00 95.44 142 GLU A C 1
ATOM 1123 O O . GLU A 1 142 ? -10.846 11.029 13.082 1.00 95.44 142 GLU A O 1
ATOM 1128 N N . GLU A 1 143 ? -11.968 10.004 14.729 1.00 94.69 143 GLU A N 1
ATOM 1129 C CA . GLU A 1 143 ? -10.942 10.217 15.745 1.00 94.69 143 GLU A CA 1
ATOM 1130 C C . GLU A 1 143 ? -9.711 9.355 15.465 1.00 94.69 143 GLU A C 1
ATOM 1132 O O . GLU A 1 143 ? -8.584 9.855 15.447 1.00 94.69 143 GLU A O 1
ATOM 1137 N N . VAL A 1 144 ? -9.941 8.072 15.169 1.00 96.12 144 VAL A N 1
ATOM 1138 C CA . VAL A 1 144 ? -8.883 7.124 14.813 1.00 96.12 144 VAL A CA 1
ATOM 1139 C C . VAL A 1 144 ? -8.134 7.609 13.571 1.00 96.12 144 VAL A C 1
ATOM 1141 O O . VAL A 1 144 ? -6.904 7.635 13.568 1.00 96.12 144 VAL A O 1
ATOM 1144 N N . PHE A 1 145 ? -8.854 8.038 12.530 1.00 95.69 145 PHE A N 1
ATOM 1145 C CA . PHE A 1 145 ? -8.261 8.544 11.294 1.00 95.69 145 PHE A CA 1
ATOM 1146 C C . PHE A 1 145 ? -7.453 9.823 11.531 1.00 95.69 145 PHE A C 1
ATOM 1148 O O . PHE A 1 145 ? -6.317 9.934 11.065 1.00 95.69 145 PHE A O 1
ATOM 1155 N N . THR A 1 146 ? -8.010 10.778 12.279 1.00 95.06 146 THR A N 1
ATOM 1156 C CA . THR A 1 146 ? -7.339 12.050 12.584 1.00 95.06 146 THR A CA 1
ATOM 1157 C C . THR A 1 146 ? -6.029 11.812 13.330 1.00 95.06 146 THR A C 1
ATOM 1159 O O . THR A 1 146 ? -5.000 12.366 12.950 1.00 95.06 146 THR A O 1
ATOM 1162 N N . TYR A 1 147 ? -6.036 10.946 14.346 1.00 94.50 147 TYR A N 1
ATOM 1163 C CA . TYR A 1 147 ? -4.833 10.650 15.121 1.00 94.50 147 TYR A CA 1
ATOM 1164 C C . TYR A 1 147 ? -3.801 9.841 14.314 1.00 94.50 147 TYR A C 1
ATOM 1166 O O . TYR A 1 147 ? -2.610 10.146 14.344 1.00 94.50 147 TYR A O 1
ATOM 1174 N N . LEU A 1 148 ? -4.242 8.847 13.536 1.00 94.56 148 LEU A N 1
ATOM 1175 C CA . LEU A 1 148 ? -3.366 8.017 12.698 1.00 94.56 148 LEU A CA 1
ATOM 1176 C C . LEU A 1 148 ? -2.654 8.825 11.600 1.00 94.56 148 LEU A C 1
ATOM 1178 O O . LEU A 1 148 ? -1.495 8.553 11.271 1.00 94.56 148 LEU A O 1
ATOM 1182 N N . THR A 1 149 ? -3.341 9.816 11.027 1.00 94.50 149 THR A N 1
ATOM 1183 C CA . THR A 1 149 ? -2.813 10.661 9.941 1.00 94.50 149 THR A CA 1
ATOM 1184 C C . THR A 1 149 ? -2.046 11.892 10.430 1.00 94.50 149 THR A C 1
ATOM 1186 O O . THR A 1 149 ? -1.437 12.599 9.618 1.00 94.50 149 THR A O 1
ATOM 1189 N N . ASP A 1 150 ? -1.992 12.132 11.742 1.00 93.12 150 ASP A N 1
ATOM 1190 C CA . ASP A 1 150 ? -1.128 13.156 12.318 1.00 93.12 150 ASP A CA 1
ATOM 1191 C C . ASP A 1 150 ? 0.335 12.689 12.315 1.00 93.12 150 ASP A C 1
ATOM 1193 O O . ASP A 1 150 ? 0.812 11.962 13.187 1.00 93.12 150 ASP A O 1
ATOM 1197 N N . ILE A 1 151 ? 1.071 13.153 11.303 1.00 92.19 151 ILE A N 1
ATOM 1198 C CA . ILE A 1 151 ? 2.489 12.846 11.076 1.00 92.19 151 ILE A CA 1
ATOM 1199 C C . ILE A 1 151 ? 3.347 13.170 12.307 1.00 92.19 151 ILE A C 1
ATOM 1201 O O . ILE A 1 151 ? 4.323 12.459 12.557 1.00 92.19 151 ILE A O 1
ATOM 1205 N N . GLY A 1 152 ? 3.008 14.220 13.063 1.00 90.31 152 GLY A N 1
ATOM 1206 C CA . GLY A 1 152 ? 3.761 14.643 14.244 1.00 90.31 152 GLY A CA 1
ATOM 1207 C C . GLY A 1 152 ? 3.552 13.731 15.452 1.00 90.31 152 GLY A C 1
ATOM 1208 O O . GLY A 1 152 ? 4.448 13.629 16.286 1.00 90.31 152 GLY A O 1
ATOM 1209 N N . ARG A 1 153 ? 2.417 13.025 15.505 1.00 91.25 153 ARG A N 1
ATOM 1210 C CA . ARG A 1 153 ? 2.046 12.102 16.591 1.00 91.25 153 ARG A CA 1
ATOM 1211 C C . ARG A 1 153 ? 2.420 10.647 16.326 1.00 91.25 153 ARG A C 1
ATOM 1213 O O . ARG A 1 153 ? 2.366 9.820 17.230 1.00 91.25 153 ARG A O 1
ATOM 1220 N N . GLN A 1 154 ? 2.876 10.317 15.116 1.00 90.81 154 GLN A N 1
ATOM 1221 C CA . GLN A 1 154 ? 3.365 8.970 14.789 1.00 90.81 154 GLN A CA 1
ATOM 1222 C C . GLN A 1 154 ? 4.449 8.427 15.747 1.00 90.81 154 GLN A C 1
ATOM 1224 O O . GLN A 1 154 ? 4.401 7.236 16.053 1.00 90.81 154 GLN A O 1
ATOM 1229 N N . PRO A 1 155 ? 5.391 9.237 16.280 1.00 93.38 155 PRO A N 1
ATOM 1230 C CA . PRO A 1 155 ? 6.353 8.764 17.276 1.00 93.38 155 PRO A CA 1
ATOM 1231 C C . PRO A 1 155 ? 5.748 8.303 18.609 1.00 93.38 155 PRO A C 1
ATOM 1233 O O . PRO A 1 155 ? 6.437 7.627 19.366 1.00 93.38 155 PRO A O 1
ATOM 1236 N N . GLU A 1 156 ? 4.494 8.652 18.915 1.00 92.31 156 GLU A N 1
ATOM 1237 C CA . GLU A 1 156 ? 3.853 8.260 20.176 1.00 92.31 156 GLU A CA 1
ATOM 1238 C C . GLU A 1 156 ? 3.467 6.771 20.196 1.00 92.31 156 GLU A C 1
ATOM 1240 O O . GLU A 1 156 ? 3.512 6.144 21.252 1.00 92.31 156 GLU A O 1
ATOM 1245 N N . TRP A 1 157 ? 3.133 6.190 19.036 1.00 92.25 157 TRP A N 1
ATOM 1246 C CA . TRP A 1 157 ? 2.649 4.807 18.920 1.00 92.25 157 TRP A CA 1
ATOM 1247 C C . TRP A 1 157 ? 3.520 3.905 18.034 1.00 92.25 157 TRP A C 1
ATOM 1249 O O . TRP A 1 157 ? 3.424 2.683 18.130 1.00 92.25 157 TRP A O 1
ATOM 1259 N N . VAL A 1 158 ? 4.406 4.472 17.206 1.00 91.88 158 VAL A N 1
ATOM 1260 C CA . VAL A 1 158 ? 5.408 3.707 16.448 1.00 91.88 158 VAL A CA 1
ATOM 1261 C C . VAL A 1 158 ? 6.702 3.643 17.250 1.00 91.88 158 VAL A C 1
ATOM 1263 O O . VAL A 1 158 ? 7.538 4.542 17.199 1.00 91.88 158 VAL A O 1
ATOM 1266 N N . SER A 1 159 ? 6.911 2.544 17.965 1.00 87.62 159 SER A N 1
ATOM 1267 C CA . SER A 1 159 ? 7.986 2.433 18.965 1.00 87.62 159 SER A CA 1
ATOM 1268 C C . SER A 1 159 ? 9.416 2.543 18.410 1.00 87.62 159 SER A C 1
ATOM 1270 O O . SER A 1 159 ? 10.341 2.925 19.129 1.00 87.62 159 SER A O 1
ATOM 1272 N N . ILE A 1 160 ? 9.627 2.235 17.127 1.00 88.00 160 ILE A N 1
ATOM 1273 C CA . ILE A 1 160 ? 10.934 2.384 16.462 1.00 88.00 160 ILE A CA 1
ATOM 1274 C C . ILE A 1 160 ? 11.179 3.796 15.908 1.00 88.00 160 ILE A C 1
ATOM 1276 O O . ILE A 1 160 ? 12.279 4.075 15.419 1.00 88.00 160 ILE A O 1
ATOM 1280 N N . MET A 1 161 ? 10.174 4.672 15.932 1.00 92.75 161 MET A N 1
ATOM 1281 C CA . MET A 1 161 ? 10.229 6.019 15.370 1.00 92.75 161 MET A CA 1
ATOM 1282 C C . MET A 1 161 ? 10.980 6.960 16.315 1.00 92.75 161 MET A C 1
ATOM 1284 O O . MET A 1 161 ? 10.613 7.128 17.470 1.00 92.75 161 MET A O 1
ATOM 1288 N N . GLN A 1 162 ? 12.052 7.582 15.824 1.00 90.50 162 GLN A N 1
ATOM 1289 C CA . GLN A 1 162 ? 12.796 8.600 16.573 1.00 90.50 162 GLN A CA 1
ATOM 1290 C C . GLN A 1 162 ? 12.320 10.012 16.243 1.00 90.50 162 GLN A C 1
ATOM 1292 O O . GLN A 1 162 ? 12.223 10.851 17.130 1.00 90.50 162 GLN A O 1
ATOM 1297 N N . GLU A 1 163 ? 12.067 10.288 14.964 1.00 91.62 163 GLU A N 1
ATOM 1298 C CA . GLU A 1 163 ? 11.644 11.602 14.481 1.00 91.62 163 GLU A CA 1
ATOM 1299 C C . GLU A 1 163 ? 10.639 11.420 13.344 1.00 91.62 163 GLU A C 1
ATOM 1301 O O . GLU A 1 163 ? 10.839 10.579 12.467 1.00 91.62 163 GLU A O 1
ATOM 1306 N N . SER A 1 164 ? 9.597 12.248 13.319 1.00 93.62 164 SER A N 1
ATOM 1307 C CA . SER A 1 164 ? 8.653 12.344 12.206 1.00 93.62 164 SER A CA 1
ATOM 1308 C C . SER A 1 164 ? 8.295 13.812 12.009 1.00 93.62 164 SER A C 1
ATOM 1310 O O . SER A 1 164 ? 7.750 14.451 12.905 1.00 93.62 164 SER A O 1
ATOM 1312 N N . VAL A 1 165 ? 8.678 14.378 10.865 1.00 94.38 165 VAL A N 1
ATOM 1313 C CA . VAL A 1 165 ? 8.579 15.817 10.603 1.00 94.38 165 VAL A CA 1
ATOM 1314 C C . VAL A 1 165 ? 7.953 16.046 9.239 1.00 94.38 165 VAL A C 1
ATOM 1316 O O . VAL A 1 165 ? 8.507 15.649 8.210 1.00 94.38 165 VAL A O 1
ATOM 1319 N N . LYS A 1 166 ? 6.811 16.732 9.217 1.00 95.44 166 LYS A N 1
ATOM 1320 C CA . LYS A 1 166 ? 6.181 17.181 7.977 1.00 95.44 166 LYS A CA 1
ATOM 1321 C C . LYS A 1 166 ? 7.060 18.216 7.274 1.00 95.44 166 LYS A C 1
ATOM 1323 O O . LYS A 1 166 ? 7.543 19.151 7.903 1.00 95.44 166 LYS A O 1
ATOM 1328 N N . THR A 1 167 ? 7.270 18.040 5.972 1.00 94.62 167 THR A N 1
ATOM 1329 C CA . THR A 1 167 ? 8.113 18.928 5.153 1.00 94.62 167 THR A CA 1
ATOM 1330 C C . THR A 1 167 ? 7.312 19.769 4.164 1.00 94.62 167 THR A C 1
ATOM 1332 O O . THR A 1 167 ? 7.804 20.805 3.726 1.00 94.62 167 THR A O 1
ATOM 1335 N N . SER A 1 168 ? 6.085 19.364 3.818 1.00 91.00 168 SER A N 1
ATOM 1336 C CA . SER A 1 168 ? 5.174 20.172 3.002 1.00 91.00 168 SER A CA 1
ATOM 1337 C C . SER A 1 168 ? 4.360 21.160 3.845 1.00 91.00 168 SER A C 1
ATOM 1339 O O . SER A 1 168 ? 4.057 20.910 5.011 1.00 91.00 168 SER A O 1
ATOM 1341 N N . ASN A 1 169 ? 3.935 22.266 3.232 1.00 89.12 169 ASN A N 1
ATOM 1342 C CA . ASN A 1 169 ? 3.044 23.244 3.862 1.00 89.12 169 ASN A CA 1
ATOM 1343 C C . ASN A 1 169 ? 1.582 22.751 3.909 1.00 89.12 169 ASN A C 1
ATOM 1345 O O . ASN A 1 169 ? 1.194 21.863 3.150 1.00 89.12 169 ASN A O 1
ATOM 1349 N N . GLY A 1 170 ? 0.758 23.374 4.759 1.00 88.44 170 GLY A N 1
ATOM 1350 C CA . GLY A 1 170 ? -0.691 23.128 4.845 1.00 88.44 170 GLY A CA 1
ATOM 1351 C C . GLY A 1 170 ? -1.091 21.948 5.747 1.00 88.44 170 GLY A C 1
ATOM 1352 O O . GLY A 1 170 ? -0.225 21.353 6.390 1.00 88.44 170 GLY A O 1
ATOM 1353 N N . PRO A 1 171 ? -2.392 21.605 5.832 1.00 88.62 171 PRO A N 1
ATOM 1354 C CA . PRO A 1 171 ? -2.883 20.429 6.563 1.00 88.62 171 PRO A CA 1
ATOM 1355 C C . PRO A 1 171 ? -2.467 19.118 5.878 1.00 88.62 171 PRO A C 1
ATOM 1357 O O . PRO A 1 171 ? -1.957 19.125 4.756 1.00 88.62 171 PRO A O 1
ATOM 1360 N N . THR A 1 172 ? -2.560 17.985 6.578 1.00 90.19 172 THR A N 1
ATOM 1361 C CA . THR A 1 172 ? -2.245 16.671 5.987 1.00 90.19 172 THR A CA 1
ATOM 1362 C C . THR A 1 172 ? -3.285 16.304 4.928 1.00 90.19 172 THR A C 1
ATOM 1364 O O . THR A 1 172 ? -4.475 16.543 5.109 1.00 90.19 172 THR A O 1
ATOM 1367 N N . GLY A 1 173 ? -2.819 15.764 3.802 1.00 86.62 173 GLY A N 1
ATOM 1368 C CA . GLY A 1 173 ? -3.646 15.412 2.652 1.00 86.62 173 GLY A CA 1
ATOM 1369 C C . GLY A 1 173 ? -2.829 14.824 1.501 1.00 86.62 173 GLY A C 1
ATOM 1370 O O . GLY A 1 173 ? -1.622 14.607 1.638 1.00 86.62 173 GLY A O 1
ATOM 1371 N N . MET A 1 174 ? -3.475 14.599 0.355 1.00 92.50 174 MET A N 1
ATOM 1372 C CA . MET A 1 174 ? -2.828 14.117 -0.873 1.00 92.50 174 MET A CA 1
ATOM 1373 C C . MET A 1 174 ? -1.588 14.956 -1.230 1.00 92.50 174 MET A C 1
ATOM 1375 O O . MET A 1 174 ? -1.645 16.185 -1.220 1.00 92.50 174 MET A O 1
ATOM 1379 N N . GLY A 1 175 ? -0.467 14.300 -1.543 1.00 82.62 175 GLY A N 1
ATOM 1380 C CA . GLY A 1 175 ? 0.799 14.957 -1.885 1.00 82.62 175 GLY A CA 1
ATOM 1381 C C . GLY A 1 175 ? 1.564 15.546 -0.695 1.00 82.62 175 GLY A C 1
ATOM 1382 O O . GLY A 1 175 ? 2.610 16.162 -0.889 1.00 82.62 175 GLY A O 1
ATOM 1383 N N . THR A 1 176 ? 1.084 15.367 0.543 1.00 91.44 176 THR A N 1
ATOM 1384 C CA . THR A 1 176 ? 1.851 15.742 1.739 1.00 91.44 176 THR A CA 1
ATOM 1385 C C . THR A 1 176 ? 3.181 14.995 1.765 1.00 91.44 176 THR A C 1
ATOM 1387 O O . THR A 1 176 ? 3.208 13.773 1.631 1.00 91.44 176 THR A O 1
ATOM 1390 N N . THR A 1 177 ? 4.277 15.719 1.991 1.00 92.44 177 THR A N 1
ATOM 1391 C CA . THR A 1 177 ? 5.615 15.138 2.134 1.00 92.44 177 THR A CA 1
ATOM 1392 C C . THR A 1 177 ? 6.113 15.273 3.562 1.00 92.44 177 THR A C 1
ATOM 1394 O O . THR A 1 177 ? 5.825 16.255 4.253 1.00 92.44 177 THR A O 1
ATOM 1397 N N . TYR A 1 178 ? 6.873 14.282 4.016 1.00 94.56 178 TYR A N 1
ATOM 1398 C CA . TYR A 1 178 ? 7.421 14.256 5.367 1.00 94.56 178 TYR A CA 1
ATOM 1399 C C . TYR A 1 178 ? 8.680 13.396 5.445 1.00 94.56 178 TYR A C 1
ATOM 1401 O O . TYR A 1 178 ? 8.891 12.490 4.638 1.00 94.56 178 TYR A O 1
ATOM 1409 N N . ARG A 1 179 ? 9.528 13.710 6.423 1.00 95.19 179 ARG A N 1
ATOM 1410 C CA . ARG A 1 179 ? 10.785 13.024 6.711 1.00 95.19 179 ARG A CA 1
ATOM 1411 C C . ARG A 1 179 ? 10.651 12.262 8.015 1.00 95.19 179 ARG A C 1
ATOM 1413 O O . ARG A 1 179 ? 10.160 12.807 9.002 1.00 95.19 179 ARG A O 1
ATOM 1420 N N . GLN A 1 180 ? 11.124 11.026 8.024 1.00 92.94 180 GLN A N 1
ATOM 1421 C CA . GLN A 1 180 ? 11.101 10.169 9.198 1.00 92.94 180 GLN A CA 1
ATOM 1422 C C . GLN A 1 180 ? 12.459 9.560 9.459 1.00 92.94 180 GLN A C 1
ATOM 1424 O O . GLN A 1 180 ? 13.201 9.220 8.536 1.00 92.94 180 GLN A O 1
ATOM 1429 N N . VAL A 1 181 ? 12.745 9.377 10.737 1.00 92.81 181 VAL A N 1
ATOM 1430 C CA . VAL A 1 181 ? 13.919 8.671 11.210 1.00 92.81 181 VAL A CA 1
ATOM 1431 C C . VAL A 1 181 ? 13.457 7.554 12.125 1.00 92.81 181 VAL A C 1
ATOM 1433 O O . VAL A 1 181 ? 12.859 7.808 13.167 1.00 92.81 181 VAL A O 1
ATOM 1436 N N . VAL A 1 182 ? 13.803 6.321 11.772 1.00 90.06 182 VAL A N 1
ATOM 1437 C CA . VAL A 1 182 ? 13.542 5.136 12.594 1.00 90.06 182 VAL A CA 1
ATOM 1438 C C . VAL A 1 182 ? 14.852 4.506 13.058 1.00 90.06 182 VAL A C 1
ATOM 1440 O O . VAL A 1 182 ? 15.871 4.564 12.363 1.00 90.06 182 VAL A O 1
ATOM 1443 N N . LYS A 1 183 ? 14.844 3.875 14.234 1.00 87.88 183 LYS A N 1
ATOM 1444 C CA . LYS A 1 183 ? 15.952 3.053 14.730 1.00 87.88 183 LYS A CA 1
ATOM 1445 C C . LYS A 1 183 ? 15.548 1.585 14.684 1.00 87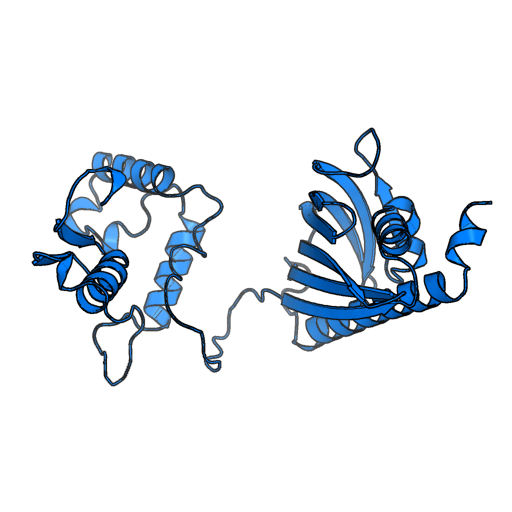.88 183 LYS A C 1
ATOM 1447 O O . LYS A 1 183 ? 14.903 1.078 15.593 1.00 87.88 183 LYS A O 1
ATOM 1452 N N . PHE A 1 184 ? 15.978 0.886 13.640 1.00 81.44 184 PHE A N 1
ATOM 1453 C CA . PHE A 1 184 ? 15.640 -0.517 13.414 1.00 81.44 184 PHE A CA 1
ATOM 1454 C C . PHE A 1 184 ? 16.905 -1.380 13.395 1.00 81.44 184 PHE A C 1
ATOM 1456 O O . PHE A 1 184 ? 17.883 -1.045 12.725 1.00 81.44 184 PHE A O 1
ATOM 1463 N N . LEU A 1 185 ? 16.910 -2.481 14.158 1.00 76.44 185 LEU A N 1
ATOM 1464 C CA . LEU A 1 185 ? 18.060 -3.394 14.301 1.00 76.44 185 LEU A CA 1
ATOM 1465 C C . LEU A 1 185 ? 19.388 -2.667 14.599 1.00 76.44 185 LEU A C 1
ATOM 1467 O O . LEU A 1 185 ? 20.428 -2.946 14.003 1.00 76.44 185 LEU A O 1
ATOM 1471 N N . GLY A 1 186 ? 19.341 -1.682 15.502 1.00 78.50 186 GLY A N 1
ATOM 1472 C CA . GLY A 1 186 ? 20.509 -0.895 15.914 1.00 78.50 186 GLY A CA 1
ATOM 1473 C C . GLY A 1 186 ? 20.988 0.144 14.893 1.00 78.50 186 GLY A C 1
ATOM 1474 O O . GLY A 1 186 ? 21.940 0.866 15.178 1.00 78.50 186 GLY A O 1
ATOM 1475 N N . ARG A 1 187 ? 20.331 0.265 13.735 1.00 80.31 187 ARG A N 1
ATOM 1476 C CA . ARG A 1 187 ? 20.685 1.217 12.676 1.00 80.31 187 ARG A CA 1
ATOM 1477 C C . ARG A 1 187 ? 19.688 2.368 12.628 1.00 80.31 187 ARG A C 1
ATOM 1479 O O . ARG A 1 187 ? 18.483 2.150 12.714 1.00 80.31 187 ARG A O 1
ATOM 1486 N N . ARG A 1 188 ? 20.199 3.589 12.461 1.00 85.75 188 ARG A N 1
ATOM 1487 C CA . ARG A 1 188 ? 19.388 4.778 12.177 1.00 85.75 188 ARG A CA 1
ATOM 1488 C C . ARG A 1 188 ? 19.088 4.810 10.679 1.00 85.75 188 ARG A C 1
ATOM 1490 O O . ARG A 1 188 ? 20.015 4.780 9.873 1.00 85.75 188 ARG A O 1
ATOM 1497 N N . ILE A 1 189 ? 17.810 4.828 10.324 1.00 83.94 189 ILE A N 1
ATOM 1498 C CA . ILE A 1 189 ? 17.319 4.827 8.947 1.00 83.94 189 ILE A CA 1
ATOM 1499 C C . ILE A 1 189 ? 16.492 6.088 8.745 1.00 83.94 189 ILE A C 1
ATOM 1501 O O . ILE A 1 189 ? 15.511 6.306 9.449 1.00 83.94 189 ILE A O 1
ATOM 1505 N N . GLU A 1 190 ? 16.893 6.898 7.773 1.00 87.06 190 GLU A N 1
ATOM 1506 C CA . GLU A 1 190 ? 16.165 8.094 7.365 1.00 87.06 190 GLU A CA 1
ATOM 1507 C C . GLU A 1 190 ? 15.413 7.835 6.057 1.00 87.06 190 GLU A C 1
ATOM 1509 O O . GLU A 1 190 ? 15.962 7.253 5.115 1.00 87.06 190 GLU A O 1
ATOM 1514 N N . THR A 1 191 ? 14.152 8.259 6.014 1.00 84.19 191 THR A N 1
ATOM 1515 C CA . THR A 1 191 ? 13.269 8.118 4.854 1.00 84.19 191 THR A CA 1
ATOM 1516 C C . THR A 1 191 ? 12.512 9.411 4.594 1.00 84.19 191 THR A C 1
ATOM 1518 O O . THR A 1 191 ? 12.126 10.111 5.529 1.00 84.19 191 THR A O 1
ATOM 1521 N N . ASN A 1 192 ? 12.285 9.717 3.317 1.00 87.50 192 ASN A N 1
ATOM 1522 C CA . ASN A 1 192 ? 11.285 10.701 2.917 1.00 87.50 192 ASN A CA 1
ATOM 1523 C C . ASN A 1 192 ? 10.099 9.965 2.315 1.00 87.50 192 ASN A C 1
ATOM 1525 O O . ASN A 1 192 ? 10.278 9.015 1.548 1.00 87.50 192 ASN A O 1
ATOM 1529 N N . ASN A 1 193 ? 8.907 10.428 2.659 1.00 89.75 193 ASN A N 1
ATOM 1530 C CA . ASN A 1 193 ? 7.651 9.821 2.271 1.00 89.75 193 ASN A CA 1
ATOM 1531 C C . ASN A 1 193 ? 6.728 10.867 1.640 1.00 89.75 193 ASN A C 1
ATOM 1533 O O . ASN A 1 193 ? 6.852 12.068 1.892 1.00 89.75 193 ASN A O 1
ATOM 1537 N N . GLU A 1 194 ? 5.811 10.392 0.806 1.00 89.44 194 GLU A N 1
ATOM 1538 C CA . GLU A 1 194 ? 4.791 11.189 0.126 1.00 89.44 194 GLU A CA 1
ATOM 1539 C C . GLU A 1 194 ? 3.443 10.474 0.233 1.00 89.44 194 GLU A C 1
ATOM 1541 O O . GLU A 1 194 ? 3.357 9.280 -0.061 1.00 89.44 194 GLU A O 1
ATOM 1546 N N . VAL A 1 195 ? 2.401 11.201 0.633 1.00 89.31 195 VAL A N 1
ATOM 1547 C CA . VAL A 1 195 ? 1.021 10.703 0.690 1.00 89.31 195 VAL A CA 1
ATOM 1548 C C . VAL A 1 195 ? 0.465 10.551 -0.728 1.00 89.31 195 VAL A C 1
ATOM 1550 O O . VAL A 1 195 ? 0.326 11.538 -1.450 1.00 89.31 195 VAL A O 1
ATOM 1553 N N . THR A 1 196 ? 0.127 9.322 -1.119 1.00 78.75 196 THR A N 1
ATOM 1554 C CA . THR A 1 196 ? -0.368 8.947 -2.459 1.00 78.75 196 THR A CA 1
ATOM 1555 C C . THR A 1 196 ? -1.867 8.679 -2.504 1.00 78.75 196 THR A C 1
ATOM 1557 O O . THR A 1 196 ? -2.451 8.650 -3.587 1.00 78.75 196 THR A O 1
ATOM 1560 N N . SER A 1 197 ? -2.505 8.498 -1.347 1.00 77.00 197 SER A N 1
ATOM 1561 C CA . SER A 1 197 ? -3.959 8.434 -1.218 1.00 77.00 197 SER A CA 1
ATOM 1562 C C . SER A 1 197 ? -4.392 9.020 0.120 1.00 77.00 197 SER A C 1
ATOM 1564 O O . SER A 1 197 ? -3.776 8.751 1.150 1.00 77.00 197 SER A O 1
ATOM 1566 N N . TYR A 1 198 ? -5.435 9.842 0.099 1.00 84.88 198 TYR A N 1
ATOM 1567 C CA . TYR A 1 198 ? -5.997 10.467 1.290 1.00 84.88 198 TYR A CA 1
ATOM 1568 C C . TYR A 1 198 ? -7.491 10.698 1.061 1.00 84.88 198 TYR A C 1
ATOM 1570 O O . TYR A 1 198 ? -7.865 11.625 0.344 1.00 84.88 198 TYR A O 1
ATOM 1578 N N . ASP A 1 199 ? -8.313 9.820 1.626 1.00 87.62 199 ASP A N 1
ATOM 1579 C CA . ASP A 1 199 ? -9.775 9.833 1.529 1.00 87.62 199 ASP A CA 1
ATOM 1580 C C . ASP A 1 199 ? -10.350 9.679 2.945 1.00 87.62 199 ASP A C 1
ATOM 1582 O O . ASP A 1 199 ? -10.576 8.553 3.398 1.00 87.62 199 ASP A O 1
ATOM 1586 N N . PRO A 1 200 ? -10.451 10.777 3.715 1.00 90.88 200 PRO A N 1
ATOM 1587 C CA . PRO A 1 200 ? -10.932 10.722 5.087 1.00 90.88 200 PRO A CA 1
ATOM 1588 C C . PRO A 1 200 ? -12.414 10.309 5.140 1.00 90.88 200 PRO A C 1
ATOM 1590 O O . PRO A 1 200 ? -13.204 10.818 4.344 1.00 90.88 200 PRO A O 1
ATOM 1593 N N . PRO A 1 201 ? -12.816 9.448 6.093 1.00 93.50 201 PRO A N 1
ATOM 1594 C CA . PRO A 1 201 ? -11.996 8.824 7.137 1.00 93.50 201 PRO A CA 1
ATOM 1595 C C . PRO A 1 201 ? -11.531 7.395 6.780 1.00 93.50 201 PRO A C 1
ATOM 1597 O O . PRO A 1 201 ? -11.189 6.615 7.666 1.00 93.50 201 PRO A O 1
ATOM 1600 N N . ASN A 1 202 ? -11.566 7.000 5.504 1.00 84.81 202 ASN A N 1
ATOM 1601 C CA . ASN A 1 202 ? -11.475 5.601 5.079 1.00 84.81 202 ASN A CA 1
ATOM 1602 C C . ASN A 1 202 ? -10.094 5.158 4.589 1.00 84.81 202 ASN A C 1
ATOM 1604 O O . ASN A 1 202 ? -9.742 3.994 4.781 1.00 84.81 202 ASN A O 1
ATOM 1608 N N . VAL A 1 203 ? -9.316 6.026 3.935 1.00 85.25 203 VAL A N 1
ATOM 1609 C CA . VAL A 1 203 ? -8.052 5.623 3.294 1.00 85.25 203 VAL A CA 1
ATOM 1610 C C . VAL A 1 203 ? -6.935 6.622 3.555 1.00 85.25 203 VAL A C 1
ATOM 1612 O O . VAL A 1 203 ? -7.064 7.817 3.293 1.00 85.25 203 VAL A O 1
ATOM 1615 N N . TYR A 1 204 ? -5.793 6.093 3.986 1.00 88.62 204 TYR A N 1
ATOM 1616 C CA . TYR A 1 204 ? -4.524 6.806 4.052 1.00 88.62 204 TYR A CA 1
ATOM 1617 C C . TYR A 1 204 ? -3.420 5.934 3.456 1.00 88.62 204 TYR A C 1
ATOM 1619 O O . TYR A 1 204 ? -3.171 4.828 3.929 1.00 88.62 204 TYR A O 1
ATOM 1627 N N . GLU A 1 205 ? -2.758 6.410 2.407 1.00 86.50 205 GLU A N 1
ATOM 1628 C CA . GLU A 1 205 ? -1.632 5.720 1.781 1.00 86.50 205 GLU A CA 1
ATOM 1629 C C . GLU A 1 205 ? -0.467 6.673 1.573 1.00 86.50 205 GLU A C 1
ATOM 1631 O O . GLU A 1 205 ? -0.643 7.818 1.147 1.00 86.50 205 GLU A O 1
ATOM 1636 N N . PHE A 1 206 ? 0.736 6.167 1.805 1.00 87.81 206 PHE A N 1
ATOM 1637 C CA . PHE A 1 206 ? 1.963 6.853 1.454 1.00 87.81 206 PHE A CA 1
ATOM 1638 C C . PHE A 1 206 ? 2.997 5.892 0.882 1.00 87.81 206 PHE A C 1
ATOM 1640 O O . PHE A 1 206 ? 2.964 4.681 1.109 1.00 87.81 206 PHE A O 1
ATOM 1647 N N . ARG A 1 207 ? 3.972 6.461 0.176 1.00 84.94 207 ARG A N 1
ATOM 1648 C CA . ARG A 1 207 ? 5.140 5.745 -0.343 1.00 84.94 207 ARG A CA 1
ATOM 1649 C C . ARG A 1 207 ? 6.437 6.389 0.111 1.00 84.94 207 ARG A C 1
ATOM 1651 O O . ARG A 1 207 ? 6.515 7.608 0.256 1.00 84.94 207 ARG A O 1
ATOM 1658 N N . THR A 1 208 ? 7.485 5.585 0.225 1.00 81.19 208 THR A N 1
ATOM 1659 C CA . THR A 1 208 ? 8.843 6.067 0.486 1.00 81.19 208 THR A CA 1
ATOM 1660 C C . THR A 1 208 ? 9.517 6.527 -0.809 1.00 81.19 208 THR A C 1
ATOM 1662 O O . THR A 1 208 ? 9.859 5.724 -1.680 1.00 81.19 208 THR A O 1
ATOM 1665 N N . THR A 1 209 ? 9.752 7.834 -0.934 1.00 77.25 209 THR A N 1
ATOM 1666 C CA . THR A 1 209 ? 10.345 8.479 -2.117 1.00 77.25 209 THR A CA 1
ATOM 1667 C C . THR A 1 209 ? 11.874 8.501 -2.079 1.00 77.25 209 THR A C 1
ATOM 1669 O O . THR A 1 209 ? 12.523 8.403 -3.124 1.00 77.25 209 THR A O 1
ATOM 1672 N N . SER A 1 210 ? 12.495 8.506 -0.895 1.00 74.62 210 SER A N 1
ATOM 1673 C CA . SER A 1 210 ? 13.953 8.366 -0.732 1.00 74.62 210 SER A CA 1
ATOM 1674 C C . SER A 1 210 ? 14.326 7.653 0.564 1.00 74.62 210 SER A C 1
ATOM 1676 O O . SER A 1 210 ? 13.628 7.797 1.562 1.00 74.62 210 SER A O 1
ATOM 1678 N N . GLY A 1 211 ? 15.458 6.951 0.565 1.00 69.75 211 GLY A N 1
ATOM 1679 C CA . GLY A 1 211 ? 15.958 6.195 1.712 1.00 69.75 211 GLY A CA 1
ATOM 1680 C C . GLY A 1 211 ? 16.460 4.808 1.296 1.00 69.75 211 GLY A C 1
ATOM 1681 O O . GLY A 1 211 ? 16.365 4.446 0.118 1.00 69.75 211 GLY A O 1
ATOM 1682 N N . PRO A 1 212 ? 17.015 4.026 2.237 1.00 66.19 212 PRO A N 1
ATOM 1683 C CA . PRO A 1 212 ? 17.496 2.671 1.968 1.00 66.19 212 PRO A CA 1
ATOM 1684 C C . PRO A 1 212 ? 16.361 1.645 1.823 1.00 66.19 212 PRO A C 1
ATOM 1686 O O . PRO A 1 212 ? 16.603 0.526 1.385 1.00 66.19 212 PRO A O 1
ATOM 1689 N N . THR A 1 213 ? 15.131 2.000 2.189 1.00 66.50 213 THR A N 1
ATOM 1690 C CA . THR A 1 213 ? 13.930 1.182 2.000 1.00 66.50 213 THR A CA 1
ATOM 1691 C C . THR A 1 213 ? 13.075 1.767 0.884 1.00 66.50 213 THR A C 1
ATOM 1693 O O . THR A 1 213 ? 12.969 2.985 0.733 1.00 66.50 213 THR A O 1
ATOM 1696 N N . ARG A 1 214 ? 12.460 0.895 0.088 1.00 67.06 214 ARG A N 1
ATOM 1697 C CA . ARG A 1 214 ? 11.439 1.262 -0.895 1.00 67.06 214 ARG A CA 1
ATOM 1698 C C . ARG A 1 214 ? 10.156 0.564 -0.501 1.00 67.06 214 ARG A C 1
ATOM 1700 O O . ARG A 1 214 ? 10.200 -0.597 -0.126 1.00 67.06 214 ARG A O 1
ATOM 1707 N N . GLY A 1 215 ? 9.029 1.248 -0.565 1.00 73.00 215 GLY A N 1
ATOM 1708 C CA . GLY A 1 215 ? 7.760 0.621 -0.240 1.00 73.00 215 GLY A CA 1
ATOM 1709 C C . GLY A 1 215 ? 6.616 1.608 -0.166 1.00 73.00 215 GLY A C 1
ATOM 1710 O O . GLY A 1 215 ? 6.812 2.823 -0.258 1.00 73.00 215 GLY A O 1
ATOM 1711 N N . GLN A 1 216 ? 5.433 1.043 -0.009 1.00 78.75 216 GLN A N 1
ATOM 1712 C CA . GLN A 1 216 ? 4.168 1.713 0.210 1.00 78.75 216 GLN A CA 1
ATOM 1713 C C . GLN A 1 216 ? 3.513 1.126 1.458 1.00 78.75 216 GLN A C 1
ATOM 1715 O O . GLN A 1 216 ? 3.650 -0.063 1.753 1.00 78.75 216 GLN A O 1
ATOM 1720 N N . MET A 1 217 ? 2.803 1.975 2.184 1.00 85.19 217 MET A N 1
ATOM 1721 C CA . MET A 1 217 ? 1.984 1.587 3.318 1.00 85.19 217 MET A CA 1
ATOM 1722 C C . MET A 1 217 ? 0.599 2.181 3.118 1.00 85.19 217 MET A C 1
ATOM 1724 O O . MET A 1 217 ? 0.464 3.376 2.849 1.00 85.19 217 MET A O 1
ATOM 1728 N N . ARG A 1 218 ? -0.419 1.337 3.257 1.00 88.56 218 ARG A N 1
ATOM 1729 C CA . ARG A 1 218 ? -1.827 1.697 3.137 1.00 88.56 218 ARG A CA 1
ATOM 1730 C C . ARG A 1 218 ? -2.557 1.313 4.410 1.00 88.56 218 ARG A C 1
ATOM 1732 O O . ARG A 1 218 ? -2.483 0.171 4.848 1.00 88.56 218 ARG A O 1
ATOM 1739 N N . PHE A 1 219 ? -3.328 2.247 4.936 1.00 89.94 219 PHE A N 1
ATOM 1740 C CA . PHE A 1 219 ? -4.314 2.025 5.976 1.00 89.94 219 PHE A CA 1
ATOM 1741 C C . PHE A 1 219 ? -5.703 2.156 5.365 1.00 89.94 219 PHE A C 1
ATOM 1743 O O . PHE A 1 219 ? -6.006 3.145 4.694 1.00 89.94 219 PHE A O 1
ATOM 1750 N N . THR A 1 220 ? -6.535 1.148 5.598 1.00 88.31 220 THR A N 1
ATOM 1751 C CA . THR A 1 220 ? -7.962 1.169 5.279 1.00 88.31 220 THR A CA 1
ATOM 1752 C C . THR A 1 220 ? -8.735 1.085 6.580 1.00 88.31 220 THR A C 1
ATOM 1754 O O . THR A 1 220 ? -8.535 0.153 7.356 1.00 88.31 220 THR A O 1
ATOM 1757 N N . LEU A 1 221 ? -9.602 2.058 6.824 1.00 95.00 221 LEU A N 1
ATOM 1758 C CA . LEU A 1 221 ? -10.416 2.141 8.022 1.00 95.00 221 LEU A CA 1
ATOM 1759 C C . LEU A 1 221 ? -11.875 1.864 7.658 1.00 95.00 221 LEU A C 1
ATOM 1761 O O . LEU A 1 221 ? -12.421 2.417 6.699 1.00 95.00 221 LEU A O 1
ATOM 1765 N N . THR A 1 222 ? -12.507 0.982 8.425 1.00 91.62 222 THR A N 1
ATOM 1766 C CA . THR A 1 222 ? -13.923 0.627 8.288 1.00 91.62 222 THR A CA 1
ATOM 1767 C C . THR A 1 222 ? -14.604 0.781 9.639 1.00 91.62 222 THR A C 1
ATOM 1769 O O . THR A 1 222 ? -14.096 0.290 10.644 1.00 91.62 222 THR A O 1
ATOM 1772 N N . ALA A 1 223 ? -15.753 1.451 9.675 1.00 92.50 223 ALA A N 1
ATOM 1773 C CA . ALA A 1 223 ? -16.548 1.550 10.893 1.00 92.50 223 ALA A CA 1
ATOM 1774 C C . ALA A 1 223 ? -17.160 0.179 11.242 1.00 92.50 223 ALA A C 1
ATOM 1776 O O . ALA A 1 223 ? -17.786 -0.460 10.395 1.00 92.50 223 ALA A O 1
ATOM 1777 N N . GLU A 1 224 ? -17.003 -0.256 12.492 1.00 88.56 224 GLU A N 1
ATOM 1778 C CA . GLU A 1 224 ? -17.570 -1.491 13.045 1.00 88.56 224 GLU A CA 1
ATOM 1779 C C . GLU A 1 224 ? -18.409 -1.153 14.289 1.00 88.56 224 GLU A C 1
ATOM 1781 O O . GLU A 1 224 ? -17.924 -1.138 15.420 1.00 88.56 224 GLU A O 1
ATOM 1786 N N . GLY A 1 225 ? -19.697 -0.860 14.087 1.00 89.12 225 GLY A N 1
ATOM 1787 C CA . GLY A 1 225 ? -20.585 -0.449 15.177 1.00 89.12 225 GLY A CA 1
ATOM 1788 C C . GLY A 1 225 ? -20.179 0.911 15.753 1.00 89.12 225 GLY A C 1
ATOM 1789 O O . GLY A 1 225 ? -20.316 1.921 15.069 1.00 89.12 225 GLY A O 1
ATOM 1790 N N . GLN A 1 226 ? -19.722 0.932 17.008 1.00 85.56 226 GLN A N 1
ATOM 1791 C CA . GLN A 1 226 ? -19.164 2.129 17.663 1.00 85.56 226 GLN A CA 1
ATOM 1792 C C . GLN A 1 226 ? -17.630 2.215 17.555 1.00 85.56 226 GLN A C 1
ATOM 1794 O O . GLN A 1 226 ? -17.052 3.245 17.894 1.00 85.56 226 GLN A O 1
ATOM 1799 N N . GLY A 1 227 ? -16.983 1.154 17.066 1.00 93.31 227 GLY A N 1
ATOM 1800 C CA . GLY A 1 227 ? -15.539 1.073 16.897 1.00 93.31 227 GLY A CA 1
ATOM 1801 C C . GLY A 1 227 ? -15.099 1.187 15.439 1.00 93.31 227 GLY A C 1
ATOM 1802 O O . GLY A 1 227 ? -15.889 1.405 14.517 1.00 93.31 227 GLY A O 1
ATOM 1803 N N . THR A 1 228 ? -13.804 1.000 15.228 1.00 96.88 228 THR A N 1
ATOM 1804 C CA . THR A 1 228 ? -13.134 1.143 13.939 1.00 96.88 228 THR A CA 1
ATOM 1805 C C . THR A 1 228 ? -12.179 -0.010 13.720 1.00 96.88 228 THR A C 1
ATOM 1807 O O . THR A 1 228 ? -11.305 -0.267 14.545 1.00 96.88 228 THR A O 1
ATOM 1810 N N . LYS A 1 229 ? -12.286 -0.668 12.571 1.00 93.94 229 LYS A N 1
ATOM 1811 C CA . LYS A 1 229 ? -11.302 -1.640 12.114 1.00 93.94 229 LYS A CA 1
ATOM 1812 C C . LYS A 1 229 ? -10.300 -0.987 11.189 1.00 93.94 229 LYS A C 1
ATOM 1814 O O . LYS A 1 229 ? -10.678 -0.402 10.175 1.00 93.94 229 LYS A O 1
ATOM 1819 N N . ILE A 1 230 ? -9.027 -1.142 11.520 1.00 93.81 230 ILE A N 1
ATOM 1820 C CA . ILE A 1 230 ? -7.902 -0.757 10.679 1.00 93.81 230 ILE A CA 1
ATOM 1821 C C . ILE A 1 230 ? -7.372 -2.016 10.000 1.00 93.81 230 ILE A C 1
ATOM 1823 O O . ILE A 1 230 ? -7.083 -3.010 10.664 1.00 93.81 230 ILE A O 1
ATOM 1827 N N . LEU A 1 231 ? -7.210 -1.954 8.683 1.00 88.94 231 LEU A N 1
ATOM 1828 C CA . LEU A 1 231 ? -6.396 -2.876 7.901 1.00 88.94 231 LEU A CA 1
ATOM 1829 C C . LEU A 1 231 ? -5.164 -2.121 7.400 1.00 88.94 231 LEU A C 1
ATOM 1831 O O . LEU A 1 231 ? -5.288 -1.173 6.622 1.00 88.94 231 LEU A O 1
ATOM 1835 N N . GLN A 1 232 ? -3.988 -2.542 7.846 1.00 87.31 232 GLN A N 1
ATOM 1836 C CA . GLN A 1 232 ? -2.699 -2.031 7.405 1.00 87.31 232 GLN A CA 1
ATOM 1837 C C . GLN A 1 232 ? -2.086 -3.014 6.403 1.00 87.31 232 GLN A C 1
ATOM 1839 O O . GLN A 1 232 ? -1.880 -4.179 6.730 1.00 87.31 232 GLN A O 1
ATOM 1844 N N . SER A 1 233 ? -1.763 -2.533 5.204 1.00 77.06 233 SER A N 1
ATOM 1845 C CA . SER A 1 233 ? -1.024 -3.273 4.178 1.00 77.06 233 SER A CA 1
ATOM 1846 C C . SER A 1 233 ? 0.299 -2.579 3.898 1.00 77.06 233 SER A C 1
ATOM 1848 O O . SER A 1 233 ? 0.345 -1.361 3.712 1.00 77.06 233 SER A O 1
ATOM 1850 N N . ILE A 1 234 ? 1.375 -3.356 3.849 1.00 80.88 234 ILE A N 1
ATOM 1851 C CA . ILE A 1 234 ? 2.719 -2.888 3.536 1.00 80.88 234 ILE A CA 1
ATOM 1852 C C . ILE A 1 234 ? 3.249 -3.713 2.374 1.00 80.88 234 ILE A C 1
ATOM 1854 O O . ILE A 1 234 ? 3.352 -4.933 2.484 1.00 80.88 234 ILE A O 1
ATOM 1858 N N . ASP A 1 235 ? 3.657 -3.032 1.307 1.00 68.69 235 ASP A N 1
ATOM 1859 C CA . ASP A 1 235 ? 4.403 -3.630 0.204 1.00 68.69 235 ASP A CA 1
ATOM 1860 C C . ASP A 1 235 ? 5.745 -2.923 0.088 1.00 68.69 235 ASP A C 1
ATOM 1862 O O . ASP A 1 235 ? 5.798 -1.706 -0.097 1.00 68.69 235 ASP A O 1
ATOM 1866 N N . GLY A 1 236 ? 6.853 -3.651 0.179 1.00 65.06 236 GLY A N 1
ATOM 1867 C CA . GLY A 1 236 ? 8.148 -2.997 0.068 1.00 65.06 236 GLY A CA 1
ATOM 1868 C C . GLY A 1 236 ? 9.343 -3.906 -0.135 1.00 65.06 236 GLY A C 1
ATOM 1869 O O . GLY A 1 236 ? 9.325 -5.108 0.115 1.00 65.06 236 GLY A O 1
ATOM 1870 N N . GLU A 1 237 ? 10.419 -3.269 -0.570 1.00 60.03 237 GLU A N 1
ATOM 1871 C CA . GLU A 1 237 ? 11.753 -3.818 -0.694 1.00 60.03 237 GLU A CA 1
ATOM 1872 C C . GLU A 1 237 ? 12.661 -3.214 0.380 1.00 60.03 237 GLU A C 1
ATOM 1874 O O . GLU A 1 237 ? 12.851 -1.996 0.496 1.00 60.03 237 GLU A O 1
ATOM 1879 N N . THR A 1 238 ? 13.332 -4.081 1.128 1.00 52.53 238 THR A N 1
ATOM 1880 C CA . THR A 1 238 ? 14.473 -3.671 1.945 1.00 52.53 238 THR A CA 1
ATOM 1881 C C . THR A 1 238 ? 15.718 -3.635 1.057 1.00 52.53 238 THR A C 1
ATOM 1883 O O . THR A 1 238 ? 16.458 -4.618 0.964 1.00 52.53 238 THR A O 1
ATOM 1886 N N . ALA A 1 239 ? 15.953 -2.531 0.347 1.00 43.75 239 ALA A N 1
ATOM 1887 C CA . ALA A 1 239 ? 17.104 -2.432 -0.544 1.00 43.75 239 ALA A CA 1
ATOM 1888 C C . ALA A 1 239 ? 18.433 -2.406 0.244 1.00 43.75 239 ALA A C 1
ATOM 1890 O O . ALA A 1 239 ? 18.592 -1.708 1.242 1.00 43.75 239 ALA A O 1
ATOM 1891 N N . GLY A 1 240 ? 19.425 -3.168 -0.229 1.00 48.22 240 GLY A N 1
ATOM 1892 C CA . GLY A 1 240 ? 20.856 -2.968 0.061 1.00 48.22 240 GLY A CA 1
ATOM 1893 C C . GLY A 1 240 ? 21.374 -3.310 1.468 1.00 48.22 240 GLY A C 1
ATOM 1894 O O . GLY A 1 240 ? 22.375 -4.012 1.567 1.00 48.22 240 GLY A O 1
ATOM 1895 N N . LEU A 1 241 ? 20.726 -2.859 2.547 1.00 46.19 241 LEU A N 1
ATOM 1896 C CA . LEU A 1 241 ? 21.208 -3.019 3.931 1.00 46.19 241 LEU A CA 1
ATOM 1897 C C . LEU A 1 241 ? 20.905 -4.390 4.546 1.00 46.19 241 LEU A C 1
ATOM 1899 O O . LEU A 1 241 ? 21.574 -4.801 5.498 1.00 46.19 241 LEU A O 1
ATOM 1903 N N . PHE A 1 242 ? 19.896 -5.064 4.002 1.00 50.09 242 PHE A N 1
ATOM 1904 C CA . PHE A 1 242 ? 19.401 -6.362 4.443 1.00 50.09 242 PHE A CA 1
ATOM 1905 C C . PHE A 1 242 ? 19.315 -7.326 3.255 1.00 50.09 242 PHE A C 1
ATOM 1907 O O . PHE A 1 242 ? 18.407 -8.133 3.179 1.00 50.09 242 PHE A O 1
ATOM 1914 N N . LYS A 1 243 ? 20.260 -7.286 2.302 1.00 44.97 243 LYS A N 1
ATOM 1915 C CA . LYS A 1 243 ? 20.313 -8.266 1.190 1.00 44.97 243 LYS A CA 1
ATOM 1916 C C . LYS A 1 243 ? 20.466 -9.733 1.652 1.00 44.97 243 LYS A C 1
ATOM 1918 O O . LYS A 1 243 ? 20.351 -10.638 0.838 1.00 44.97 243 LYS A O 1
ATOM 1923 N N . LEU A 1 244 ? 20.657 -9.954 2.955 1.00 41.19 244 LEU A N 1
ATOM 1924 C CA . LEU A 1 244 ? 20.538 -11.232 3.665 1.00 41.19 244 LEU A CA 1
ATOM 1925 C C . LEU A 1 244 ? 19.217 -11.347 4.467 1.00 41.19 244 LEU A C 1
ATOM 1927 O O . LEU A 1 244 ? 19.203 -11.997 5.505 1.00 41.19 244 LEU A O 1
ATOM 1931 N N . ALA A 1 245 ? 18.123 -10.685 4.061 1.00 48.59 245 ALA A N 1
ATOM 193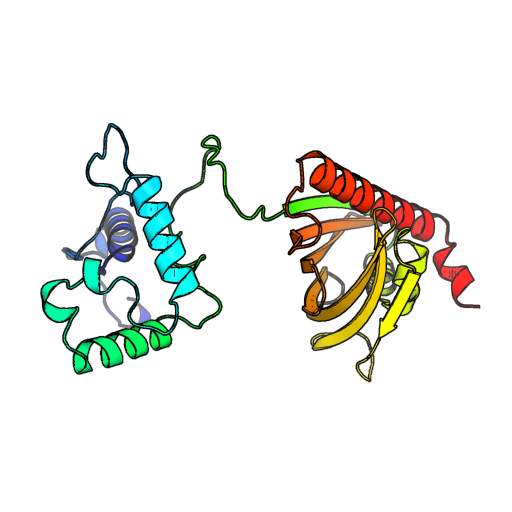2 C CA . ALA A 1 245 ? 16.854 -10.627 4.802 1.00 48.59 245 ALA A CA 1
ATOM 1933 C C . ALA A 1 245 ? 16.128 -11.975 4.785 1.00 48.59 245 ALA A C 1
ATOM 1935 O O . ALA A 1 245 ? 15.178 -12.199 4.037 1.00 48.59 245 ALA A O 1
ATOM 1936 N N . ASP A 1 246 ? 16.630 -12.862 5.633 1.00 52.56 246 ASP A N 1
ATOM 1937 C CA . ASP A 1 246 ? 16.056 -14.072 6.198 1.00 52.56 246 ASP A CA 1
ATOM 1938 C C . ASP A 1 246 ? 14.548 -13.888 6.488 1.00 52.56 246 ASP A C 1
ATOM 1940 O O . ASP A 1 246 ? 14.157 -12.791 6.905 1.00 52.56 246 ASP A O 1
ATOM 1944 N N . PRO A 1 247 ? 13.673 -14.908 6.348 1.00 60.44 247 PRO A N 1
ATOM 1945 C CA . PRO A 1 247 ? 12.262 -14.823 6.760 1.00 60.44 247 PRO A CA 1
ATOM 1946 C C . PRO A 1 247 ? 12.072 -14.303 8.197 1.00 60.44 247 PRO A C 1
ATOM 1948 O O . PRO A 1 247 ? 11.010 -13.798 8.552 1.00 60.44 247 PRO A O 1
ATOM 1951 N N . ILE A 1 248 ? 13.125 -14.374 9.016 1.00 68.19 248 ILE A N 1
ATOM 1952 C CA . ILE A 1 248 ? 13.227 -13.782 10.349 1.00 68.19 248 ILE A CA 1
ATOM 1953 C C . ILE A 1 248 ? 13.040 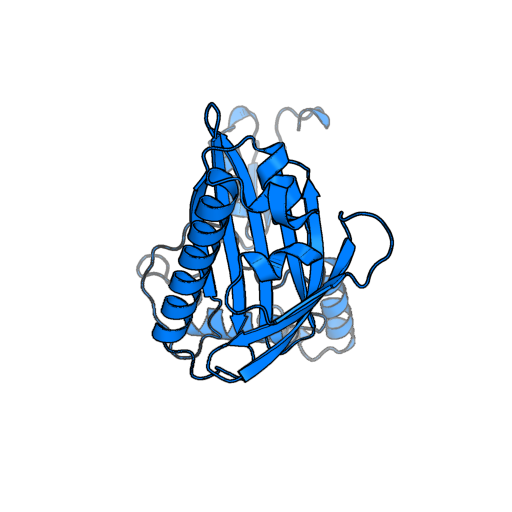-12.255 10.328 1.00 68.19 248 ILE A C 1
ATOM 1955 O O . ILE A 1 248 ? 12.329 -11.739 11.189 1.00 68.19 248 ILE A O 1
ATOM 1959 N N . VAL A 1 249 ? 13.610 -11.521 9.363 1.00 70.25 249 VAL A N 1
ATOM 1960 C CA . VAL A 1 249 ? 13.485 -10.050 9.282 1.00 70.25 249 VAL A CA 1
ATOM 1961 C C . VAL A 1 249 ? 12.053 -9.656 8.937 1.00 70.25 249 VAL A C 1
ATOM 1963 O O . VAL A 1 249 ? 11.466 -8.851 9.653 1.00 70.25 249 VAL A O 1
ATOM 1966 N N . ALA A 1 250 ? 11.456 -10.281 7.918 1.00 70.69 250 ALA A N 1
ATOM 1967 C CA . ALA A 1 250 ? 10.054 -10.053 7.559 1.00 70.69 250 ALA A CA 1
ATOM 1968 C C . ALA A 1 250 ? 9.109 -10.411 8.719 1.00 70.69 250 ALA A C 1
ATOM 1970 O O . ALA A 1 250 ? 8.200 -9.651 9.041 1.00 70.69 250 ALA A O 1
ATOM 1971 N N . ARG A 1 251 ? 9.370 -11.523 9.423 1.00 76.00 251 ARG A N 1
ATOM 1972 C CA . ARG A 1 251 ? 8.619 -11.907 10.628 1.00 76.00 251 ARG A CA 1
ATOM 1973 C C . ARG A 1 251 ? 8.787 -10.901 11.766 1.00 76.00 251 ARG A C 1
ATOM 1975 O O . ARG A 1 251 ? 7.834 -10.658 12.499 1.00 76.00 251 ARG A O 1
ATOM 1982 N N . THR A 1 252 ? 9.980 -10.338 11.932 1.00 79.69 252 THR A N 1
ATOM 1983 C CA . THR A 1 252 ? 10.256 -9.302 12.938 1.00 79.69 252 THR A CA 1
ATOM 1984 C C . THR A 1 252 ? 9.525 -8.008 12.600 1.00 79.69 252 THR A C 1
ATOM 1986 O O . THR A 1 252 ? 8.875 -7.451 13.474 1.00 79.69 252 THR A O 1
ATOM 1989 N N . MET A 1 253 ? 9.555 -7.575 11.336 1.00 77.81 253 MET A N 1
ATOM 1990 C CA . MET A 1 253 ? 8.798 -6.413 10.856 1.00 77.81 253 MET A CA 1
ATOM 1991 C C . MET A 1 253 ? 7.294 -6.604 11.046 1.00 77.81 253 MET A C 1
ATOM 1993 O O . MET A 1 253 ? 6.640 -5.737 11.607 1.00 77.81 253 MET A O 1
ATOM 1997 N N . LYS A 1 254 ? 6.762 -7.774 10.671 1.00 82.69 254 LYS A N 1
ATOM 1998 C CA . LYS A 1 254 ? 5.354 -8.123 10.882 1.00 82.69 254 LYS A CA 1
ATOM 1999 C C . LYS A 1 254 ? 4.951 -8.011 12.357 1.00 82.69 254 LYS A C 1
ATOM 2001 O O . LYS A 1 254 ? 3.987 -7.333 12.686 1.00 82.69 254 LYS A O 1
ATOM 2006 N N . LYS A 1 255 ? 5.737 -8.614 13.259 1.00 85.00 255 LYS A N 1
ATOM 2007 C CA . LYS A 1 255 ? 5.514 -8.503 14.711 1.00 85.00 255 LYS A CA 1
ATOM 2008 C C . LYS A 1 255 ? 5.577 -7.059 15.211 1.00 85.00 255 LYS A C 1
ATOM 2010 O O . LYS A 1 255 ? 4.807 -6.707 16.094 1.00 85.00 255 LYS A O 1
ATOM 2015 N N . GLN A 1 256 ? 6.496 -6.260 14.673 1.00 85.69 256 GLN A N 1
ATOM 2016 C CA . GLN A 1 256 ? 6.638 -4.851 15.022 1.00 85.69 256 GLN A CA 1
ATOM 2017 C C . GLN A 1 256 ? 5.391 -4.054 14.618 1.00 85.69 256 GLN A C 1
ATOM 2019 O O . GLN A 1 256 ? 4.831 -3.364 15.458 1.00 85.69 256 GLN A O 1
ATOM 2024 N N . PHE A 1 257 ? 4.910 -4.212 13.382 1.00 88.12 257 PHE A N 1
ATOM 2025 C CA . PHE A 1 257 ? 3.704 -3.530 12.901 1.00 88.12 257 PHE A CA 1
ATOM 2026 C C . PHE A 1 257 ? 2.459 -3.903 13.705 1.00 88.12 257 PHE A C 1
ATOM 2028 O O . PHE A 1 257 ? 1.710 -3.019 14.111 1.00 88.12 257 PHE A O 1
ATOM 2035 N N . ALA A 1 258 ? 2.283 -5.191 14.013 1.00 89.44 258 ALA A N 1
ATOM 2036 C CA . ALA A 1 258 ? 1.209 -5.635 14.894 1.00 89.44 258 ALA A CA 1
ATOM 2037 C C . ALA A 1 258 ? 1.298 -4.967 16.282 1.00 89.44 258 ALA A C 1
ATOM 2039 O O . ALA A 1 258 ? 0.300 -4.472 16.793 1.00 89.44 258 ALA A O 1
ATOM 2040 N N . ALA A 1 259 ? 2.494 -4.895 16.878 1.00 92.56 259 ALA A N 1
ATOM 2041 C CA . ALA A 1 259 ? 2.689 -4.268 18.187 1.00 92.56 259 ALA A CA 1
ATOM 2042 C C . ALA A 1 259 ? 2.448 -2.747 18.173 1.00 92.56 259 ALA A C 1
ATOM 2044 O O . ALA A 1 259 ? 1.892 -2.205 19.130 1.00 92.56 259 ALA A O 1
ATOM 2045 N N . ASP A 1 260 ? 2.838 -2.059 17.099 1.00 93.56 260 ASP A N 1
ATOM 2046 C CA . ASP A 1 260 ? 2.591 -0.623 16.937 1.00 93.56 260 ASP A CA 1
ATOM 2047 C C . ASP A 1 260 ? 1.075 -0.348 16.792 1.00 93.56 260 ASP A C 1
ATOM 2049 O O . ASP A 1 260 ? 0.555 0.575 17.419 1.00 93.56 260 ASP A O 1
ATOM 2053 N N . LEU A 1 261 ? 0.328 -1.191 16.060 1.00 93.69 261 LEU A N 1
ATOM 2054 C CA . LEU A 1 261 ? -1.141 -1.101 15.975 1.00 93.69 261 LEU A CA 1
ATOM 2055 C C . LEU A 1 261 ? -1.841 -1.378 17.318 1.00 93.69 261 LEU A C 1
ATOM 2057 O O . LEU A 1 261 ? -2.801 -0.688 17.660 1.00 93.69 261 LEU A O 1
ATOM 2061 N N . GLU A 1 262 ? -1.359 -2.343 18.103 1.00 94.88 262 GLU A N 1
ATOM 2062 C CA . GLU A 1 262 ? -1.873 -2.603 19.459 1.00 94.88 262 GLU A CA 1
ATOM 2063 C C . GLU A 1 262 ? -1.565 -1.450 20.430 1.00 94.88 262 GLU A C 1
ATOM 2065 O O . GLU A 1 262 ? -2.378 -1.111 21.297 1.00 94.88 262 GLU A O 1
ATOM 2070 N N . THR A 1 263 ? -0.412 -0.797 20.264 1.00 94.44 263 THR A N 1
ATOM 2071 C CA . THR A 1 263 ? -0.063 0.412 21.024 1.00 94.44 263 THR A CA 1
ATOM 2072 C C . THR A 1 263 ? -1.022 1.547 20.676 1.00 94.44 263 THR A C 1
ATOM 2074 O O . THR A 1 263 ? -1.604 2.150 21.578 1.00 94.44 263 THR A O 1
ATOM 2077 N N . LEU A 1 264 ? -1.267 1.777 19.381 1.00 94.50 264 LEU A N 1
ATOM 2078 C CA . LEU A 1 264 ? -2.239 2.759 18.900 1.00 94.50 264 LEU A CA 1
ATOM 2079 C C . LEU A 1 264 ? -3.644 2.496 19.465 1.00 94.50 264 LEU A C 1
ATOM 2081 O O . LEU A 1 264 ? -4.276 3.416 19.986 1.00 94.50 264 LEU A O 1
ATOM 2085 N N . LYS A 1 265 ? -4.109 1.239 19.421 1.00 94.38 265 LYS A N 1
ATOM 2086 C CA . LYS A 1 265 ? -5.377 0.811 20.032 1.00 94.38 265 LYS A CA 1
ATOM 2087 C C . LYS A 1 265 ? -5.430 1.188 21.510 1.00 94.38 265 LYS A C 1
ATOM 2089 O O . LYS A 1 265 ? -6.346 1.887 21.933 1.00 94.38 265 LYS A O 1
ATOM 2094 N N . THR A 1 266 ? -4.425 0.771 22.279 1.00 93.88 266 THR A N 1
ATOM 2095 C CA . THR A 1 266 ? -4.366 1.009 23.727 1.00 93.88 266 THR A CA 1
ATOM 2096 C C . THR A 1 266 ? -4.386 2.504 24.052 1.00 93.88 266 THR A C 1
ATOM 2098 O O . THR A 1 266 ? -5.086 2.929 24.969 1.00 93.88 266 THR A O 1
ATOM 2101 N N . MET A 1 267 ? -3.649 3.325 23.300 1.00 92.38 267 MET A N 1
ATOM 2102 C CA . MET A 1 267 ? -3.585 4.775 23.509 1.00 92.38 267 MET A CA 1
ATOM 2103 C C . MET A 1 267 ? -4.913 5.486 23.235 1.00 92.38 267 MET A C 1
ATOM 2105 O O . MET A 1 267 ? -5.300 6.371 24.001 1.00 92.38 267 MET A O 1
ATOM 2109 N N . LEU A 1 268 ? -5.605 5.099 22.162 1.00 93.19 268 LEU A N 1
ATOM 2110 C CA . LEU A 1 268 ? -6.893 5.683 21.789 1.00 93.19 268 LEU A CA 1
ATOM 2111 C C . LEU A 1 268 ? -8.017 5.233 22.734 1.00 93.19 268 LEU A C 1
ATOM 2113 O O . LEU A 1 268 ? -8.850 6.043 23.128 1.00 93.19 268 LEU A O 1
ATOM 2117 N N . GLU A 1 269 ? -8.018 3.972 23.168 1.00 93.12 269 GLU A N 1
ATOM 2118 C CA . GLU A 1 269 ? -9.033 3.447 24.095 1.00 93.12 269 GLU A CA 1
ATOM 2119 C C . GLU A 1 269 ? -8.848 3.947 25.535 1.00 93.12 269 GLU A C 1
ATOM 2121 O O . GLU A 1 269 ? -9.823 4.108 26.267 1.00 93.12 269 GLU A O 1
ATOM 2126 N N . SER A 1 270 ? -7.611 4.235 25.950 1.00 86.75 270 SER A N 1
ATOM 2127 C CA . SER A 1 270 ? -7.312 4.765 27.289 1.00 86.75 270 SER A CA 1
ATOM 2128 C C . SER A 1 270 ? -7.463 6.288 27.415 1.00 86.75 270 SER A C 1
ATOM 2130 O O . SER A 1 270 ? -7.290 6.819 28.512 1.00 86.75 270 SER A O 1
ATOM 2132 N N . GLY A 1 271 ? -7.767 7.003 26.322 1.00 72.00 271 GLY A N 1
ATOM 2133 C CA . GLY A 1 271 ? -7.892 8.468 26.306 1.00 72.00 271 GLY A CA 1
ATOM 2134 C C . GLY A 1 271 ? -6.563 9.222 26.460 1.00 72.00 271 GLY A C 1
ATOM 2135 O O . GLY A 1 271 ? -6.549 10.445 26.580 1.00 72.00 271 GLY A O 1
ATOM 2136 N N . VAL A 1 272 ? -5.420 8.526 26.437 1.00 61.59 272 VAL A N 1
ATOM 2137 C CA . VAL A 1 272 ? -4.085 9.144 26.546 1.00 61.59 272 VAL A CA 1
ATOM 2138 C C . VAL A 1 272 ? -3.804 10.068 25.354 1.00 61.59 272 VAL A C 1
ATOM 2140 O O . VAL A 1 272 ? -3.168 11.106 25.522 1.00 61.59 272 VAL A O 1
ATOM 2143 N N . ALA A 1 273 ? -4.359 9.751 24.180 1.00 59.66 273 ALA A N 1
ATOM 2144 C CA . ALA A 1 273 ? -4.267 10.567 22.968 1.00 59.66 273 ALA A CA 1
ATOM 2145 C C . ALA A 1 273 ? -4.845 11.996 23.109 1.00 59.66 273 ALA A C 1
ATOM 2147 O O . ALA A 1 273 ? -4.408 12.910 22.396 1.00 59.66 273 ALA A O 1
ATOM 2148 N N . GLU A 1 274 ? -5.799 12.204 24.027 1.00 52.56 274 GLU A N 1
ATOM 2149 C CA . GLU A 1 274 ? -6.403 13.514 24.314 1.00 52.56 274 GLU A CA 1
ATOM 2150 C C . GLU A 1 274 ? -5.493 14.379 25.214 1.00 52.56 274 GLU A C 1
ATOM 2152 O O . GLU A 1 274 ? -5.436 15.596 25.045 1.00 52.56 274 GLU A O 1
ATOM 2157 N N . ASN A 1 275 ? -4.702 13.767 26.108 1.00 44.16 275 ASN A N 1
ATOM 2158 C CA . ASN A 1 275 ? -3.861 14.478 27.086 1.00 44.16 275 ASN A CA 1
ATOM 2159 C C . ASN A 1 275 ? -2.502 14.955 26.537 1.00 44.16 275 ASN A C 1
ATOM 2161 O O . ASN A 1 275 ? -1.905 15.861 27.112 1.00 44.16 275 ASN A O 1
ATOM 2165 N N . SER A 1 276 ? -2.019 14.406 25.418 1.00 46.81 276 SER A N 1
ATOM 2166 C CA . SER A 1 276 ? -0.779 14.852 24.747 1.00 46.81 276 SER A CA 1
ATOM 2167 C C . SER A 1 276 ? -0.950 16.147 23.926 1.00 46.81 276 SER A C 1
ATOM 2169 O O . SER A 1 276 ? -0.029 16.563 23.227 1.00 46.81 276 SER A O 1
ATOM 2171 N N . ALA A 1 277 ? -2.151 16.745 23.913 1.00 41.16 277 ALA A N 1
ATOM 2172 C CA . ALA A 1 277 ? -2.465 17.999 23.210 1.00 41.16 277 ALA A CA 1
ATOM 2173 C C . ALA A 1 277 ? -2.403 19.252 24.110 1.00 41.16 277 ALA A C 1
ATOM 2175 O O . ALA A 1 277 ? -2.679 20.348 23.619 1.00 41.16 277 ALA A O 1
ATOM 2176 N N . GLY A 1 278 ? -2.112 19.080 25.407 1.00 31.05 278 GLY A N 1
ATOM 2177 C CA . GLY A 1 278 ? -2.086 20.139 26.425 1.00 31.05 278 GLY A CA 1
ATOM 2178 C C . GLY A 1 278 ? -0.706 20.723 26.690 1.00 31.05 278 GLY A C 1
ATOM 2179 O O . GLY A 1 278 ? 0.280 19.955 26.654 1.00 31.05 278 GLY A O 1
#

Secondary structure (DSSP, 8-state):
-GGGT-SSEEEEEETTHHHHHHHHHHH-GGGEEEEEEES--S-SB-BTTBTTSBPHHHHHHHHHHHHHHTTS-TTHHHH-GGGTT-HHHHHHHHHHHHHHS-TT-STTTTT-SS---S----TT---EEEEEEEEEESS-HHHHHHHHH-TTTHHHH-TTEEEEEE-SSSSS-TT-EEEEEEEETTEEEEEEEEEEEEETTTEEEEEEEESSEEEEEEEEEEEETTEEEEEEEEEEEE-STTTT--HHHHHHHHHHHHHHHHHHHHHHHTTHHHHTT-

Foldseek 3Di:
DVVVVQQADEQEAEECRLVVQVVCCVVCVSRYDHYHYHNYDPDQEDDPVRRPHDHPVRVVVLLVQCLVAQLWQRCCCVVPVVCPPPPVVRNVNSVVRCVVDPPVDSPPVVDPDDDDDDDDDDPPDQDWQKAKDKDKALAALQVLQVQVQPQQNLCVLQVQWDDKAWDDDDDGDAQTKIKTWGQDPNDIWIFIKTWHDDDPSAKTKMWTPDTQKGWIKIWGWDDDPSIIMIMIIITIGNHDPPPVVDVVNSVVVNVSVNRSVVSSRVCVNVVVSVVVVD

pLDDT: mean 77.79, std 18.33, range [26.53, 97.38]